Protein AF-A0A935YND7-F1 (afdb_monomer)

Nearest PDB structures (foldseek):
  8phj-assembly1_Y  TM=6.249E-01  e=1.838E-02  Allochromatium vinosum
  8phb-assembly1_B  TM=5.386E-01  e=1.838E-02  Allochromatium vinosum
  8phb-assembly1_A  TM=5.296E-01  e=1.728E-02  Allochromatium vinosum
  1xmx-assembly1_A  TM=6.104E-01  e=3.630E-02  Vibrio cholerae
  8phj-assembly1_X  TM=5.717E-01  e=4.107E-02  Allochromatium vinosum

Secondary structure (DSSP, 8-state):
-EEEE------------TT--TTSHHHHHTTTT-TTHHHHHHHHHHTTT--EEEEEPBPPEE-TTSSEE--SGGGHHHHHHHHHHT-S-TTTPPEEEEHHHHH--GGGTT-B-TT-HHHHHHHHHHHHHHHHHTT--GGG-EEE-SSSSHHHHHHHHHHHTSTT-EEEEE-TTT--EEEEE------

Radius of gyration: 16.08 Å; Cα contacts (8 Å, |Δi|>4): 337; chains: 1; bounding box: 40×39×42 Å

pLDDT: mean 82.26, std 13.19, range [33.66, 97.12]

Sequence (187 aa):
MILFLSPPGVKLVDSDIHGQDIRQREVRDRLGSSPWRMPAEAIAHHSGWLREIVVIPSCTIESITGGKRQGTCDEFERFVKLFGSMFLDRSTAPRIRSLHELTGKPAYAAGIDFENATALVQAVHDAYEALNREGLHDRHIIVDITGGQKPPTVAGAMVALSENRECQYVSMHDMRILAYDFIYIVN

Solvent-accessible surface area (backbone atoms only — not comparable to full-atom values): 10370 Å² total; per-residue (Å²): 58,43,36,38,35,54,49,66,84,67,86,80,74,92,65,92,52,74,78,35,47,47,75,41,64,70,62,45,54,71,42,59,91,41,58,61,31,57,60,42,52,60,49,29,75,44,58,92,75,34,62,36,36,40,37,49,36,29,24,66,43,76,42,95,86,63,60,74,48,79,36,38,40,89,45,46,68,56,50,49,54,54,59,60,35,27,37,63,53,71,91,67,45,47,50,75,36,43,52,23,75,64,61,70,44,72,83,39,69,56,24,39,59,60,88,38,46,70,61,46,36,51,51,55,49,50,47,51,55,42,42,40,75,73,71,49,53,58,76,55,40,34,31,35,38,56,33,45,61,72,42,43,28,50,25,45,51,58,62,16,42,45,89,62,24,32,29,34,35,54,38,93,86,77,64,47,77,44,78,45,74,51,80,80,82,86,129

Mean predicted aligned error: 6.43 Å

Structure (mmCIF, N/CA/C/O backbone):
data_AF-A0A935YND7-F1
#
_entry.id   AF-A0A935YND7-F1
#
loop_
_atom_site.group_PDB
_atom_site.id
_atom_site.type_symbol
_atom_site.label_atom_id
_atom_site.label_alt_id
_atom_site.label_comp_id
_atom_site.label_asym_id
_atom_site.label_entity_id
_atom_site.label_seq_id
_atom_site.pdbx_PDB_ins_code
_atom_site.Cartn_x
_atom_site.Cartn_y
_atom_site.Cartn_z
_atom_site.occupancy
_atom_site.B_iso_or_equiv
_atom_site.auth_seq_id
_atom_site.auth_comp_id
_atom_site.auth_asym_id
_atom_site.auth_atom_id
_atom_site.pdbx_PDB_model_num
ATOM 1 N N . MET A 1 1 ? -4.966 -0.728 9.500 1.00 43.28 1 MET A N 1
ATOM 2 C CA . MET A 1 1 ? -4.107 -0.004 8.532 1.00 43.28 1 MET A CA 1
ATOM 3 C C . MET A 1 1 ? -3.772 -0.968 7.417 1.00 43.28 1 MET A C 1
ATOM 5 O O . MET A 1 1 ? -3.465 -2.095 7.767 1.00 43.28 1 MET A O 1
ATOM 9 N N . ILE A 1 2 ? -3.786 -0.553 6.147 1.00 55.59 2 ILE A N 1
ATOM 10 C CA . ILE A 1 2 ? -3.349 -1.411 5.033 1.00 55.59 2 ILE A CA 1
ATOM 11 C C . ILE A 1 2 ? -2.087 -0.824 4.397 1.00 55.59 2 ILE A C 1
ATOM 13 O O . ILE A 1 2 ? -2.084 0.339 3.982 1.00 55.59 2 ILE A O 1
ATOM 17 N N . LEU A 1 3 ? -1.034 -1.637 4.318 1.00 58.06 3 LEU A N 1
ATOM 18 C CA . LEU A 1 3 ? 0.161 -1.369 3.523 1.00 58.06 3 LEU A CA 1
ATOM 19 C C . LEU A 1 3 ? -0.041 -1.962 2.132 1.00 58.06 3 LEU A C 1
ATOM 21 O O . LEU A 1 3 ? -0.063 -3.180 1.984 1.00 58.06 3 LEU A O 1
ATOM 25 N N . PHE A 1 4 ? -0.188 -1.116 1.117 1.00 63.09 4 PHE A N 1
ATOM 26 C CA . PHE A 1 4 ? -0.237 -1.576 -0.265 1.00 63.09 4 PHE A CA 1
ATOM 27 C C . PHE A 1 4 ? 1.166 -1.728 -0.826 1.00 63.09 4 PHE A C 1
ATOM 29 O O . PHE A 1 4 ? 1.875 -0.742 -1.056 1.00 63.09 4 PHE A O 1
ATOM 36 N N . LEU A 1 5 ? 1.509 -2.972 -1.137 1.00 51.47 5 LEU A N 1
ATOM 37 C CA . LEU A 1 5 ? 2.510 -3.287 -2.138 1.00 51.47 5 LEU A CA 1
ATOM 38 C C . LEU A 1 5 ? 1.778 -3.268 -3.488 1.00 51.47 5 LEU A C 1
ATOM 40 O O . LEU A 1 5 ? 1.032 -4.175 -3.831 1.00 51.47 5 LEU A O 1
ATOM 44 N N . SER A 1 6 ? 1.863 -2.144 -4.203 1.00 34.31 6 SER A N 1
ATOM 45 C CA . SER A 1 6 ? 1.140 -1.934 -5.472 1.00 34.31 6 SER A CA 1
ATOM 46 C C . SER A 1 6 ? 1.519 -2.984 -6.536 1.00 34.31 6 SER A C 1
ATOM 48 O O . SER A 1 6 ? 2.603 -3.566 -6.461 1.00 34.31 6 SER A O 1
ATOM 50 N N . PRO A 1 7 ? 0.648 -3.266 -7.532 1.00 42.28 7 PRO A N 1
ATOM 51 C CA . PRO A 1 7 ? 0.940 -2.854 -8.909 1.00 42.28 7 PRO A CA 1
ATOM 52 C C . PRO A 1 7 ? -0.378 -2.689 -9.720 1.00 42.28 7 PRO A C 1
ATOM 54 O O . PRO A 1 7 ? -1.468 -2.877 -9.178 1.00 42.28 7 PRO A O 1
ATOM 57 N N . PRO A 1 8 ? -0.329 -2.559 -11.057 1.00 38.94 8 PRO A N 1
ATOM 58 C CA . PRO A 1 8 ? 0.604 -1.819 -11.901 1.00 38.94 8 PRO A CA 1
ATOM 59 C C . PRO A 1 8 ? -0.137 -0.791 -12.780 1.00 38.94 8 PRO A C 1
ATOM 61 O O . PRO A 1 8 ? -1.342 -0.880 -12.999 1.00 38.94 8 PRO A O 1
ATOM 64 N N . GLY A 1 9 ? 0.639 0.119 -13.367 1.00 33.66 9 GLY A N 1
ATOM 65 C CA . GLY A 1 9 ? 0.208 1.103 -14.352 1.00 33.66 9 GLY A CA 1
ATOM 66 C C . GLY A 1 9 ? -0.702 0.574 -15.460 1.00 33.66 9 GLY A C 1
ATOM 67 O O . GLY A 1 9 ? -0.287 -0.170 -16.349 1.00 33.66 9 GLY A O 1
ATOM 68 N N . VAL A 1 10 ? -1.931 1.080 -15.449 1.00 38.06 10 VAL A N 1
ATOM 69 C CA . VAL A 1 10 ? -2.760 1.301 -16.633 1.00 38.06 10 VAL A CA 1
ATOM 70 C C . VAL A 1 10 ? -3.518 2.601 -16.383 1.00 38.06 10 VAL A C 1
ATOM 72 O O . VAL A 1 10 ? -3.983 2.842 -15.267 1.00 38.06 10 VAL A O 1
ATOM 75 N N . LYS A 1 11 ? -3.658 3.436 -17.423 1.00 41.78 11 LYS A N 1
ATOM 76 C CA . LYS A 1 11 ? -4.415 4.693 -17.357 1.00 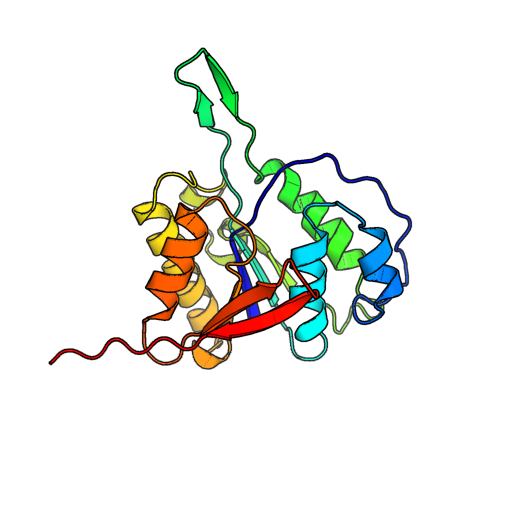41.78 11 LYS A CA 1
ATOM 77 C C . LYS A 1 11 ? -5.757 4.470 -16.658 1.00 41.78 11 LYS A C 1
ATOM 79 O O . LYS A 1 11 ? -6.592 3.707 -17.138 1.00 41.78 11 LYS A O 1
ATOM 84 N N . LEU A 1 12 ? -5.947 5.184 -15.551 1.00 47.84 12 LEU A N 1
ATOM 85 C CA . LEU A 1 12 ? -7.247 5.361 -14.920 1.00 47.84 12 LEU A CA 1
ATOM 86 C C . LEU A 1 12 ? -8.260 5.813 -15.970 1.00 47.84 12 LEU A C 1
ATOM 88 O O . LEU A 1 12 ? -8.024 6.783 -16.693 1.00 47.84 12 LEU A O 1
ATOM 92 N N . VAL A 1 13 ? -9.367 5.087 -16.051 1.00 49.94 13 VAL A N 1
ATOM 93 C CA . VAL A 1 13 ? -10.576 5.599 -16.680 1.00 49.94 13 VAL A CA 1
ATOM 94 C C . VAL A 1 13 ? -11.238 6.454 -15.609 1.00 49.94 13 VAL A C 1
ATOM 96 O O . VAL A 1 13 ? -11.478 5.948 -14.514 1.00 49.94 13 VAL A O 1
ATOM 99 N N . ASP A 1 14 ? -11.480 7.734 -15.895 1.00 49.50 14 ASP A N 1
ATOM 100 C CA . ASP A 1 14 ? -12.273 8.604 -15.024 1.00 49.50 14 ASP A CA 1
ATOM 101 C C . ASP A 1 14 ? -13.692 8.027 -14.937 1.00 49.50 14 ASP A C 1
ATOM 103 O O . ASP A 1 14 ? -14.568 8.293 -15.757 1.00 49.50 14 ASP A O 1
ATOM 107 N N . SER A 1 15 ? -13.903 7.139 -13.975 1.00 54.44 15 SER A N 1
ATOM 108 C CA . SER A 1 15 ? -15.217 6.641 -13.615 1.00 54.44 15 SER A CA 1
ATOM 109 C C . SER A 1 15 ? -15.819 7.627 -12.625 1.00 54.44 15 SER A C 1
ATOM 111 O O . SER A 1 15 ? -15.243 7.858 -11.565 1.00 54.44 15 SER A O 1
ATOM 113 N N . ASP A 1 16 ? -16.973 8.190 -12.973 1.00 54.66 16 ASP A N 1
ATOM 114 C CA . ASP A 1 16 ? -17.731 9.171 -12.188 1.00 54.66 16 ASP A CA 1
ATOM 115 C C . ASP A 1 16 ? -18.267 8.570 -10.862 1.00 54.66 16 ASP A C 1
ATOM 117 O O . ASP A 1 16 ? -19.449 8.252 -10.731 1.00 54.66 16 ASP A O 1
ATOM 121 N N . ILE A 1 17 ? -17.374 8.253 -9.916 1.00 59.84 17 ILE A N 1
ATOM 122 C CA . ILE A 1 17 ? -17.646 7.541 -8.646 1.00 59.84 17 ILE A CA 1
ATOM 123 C C . ILE A 1 17 ? -17.972 8.524 -7.496 1.00 59.84 17 ILE A C 1
ATOM 125 O O . ILE A 1 17 ? -18.177 8.139 -6.347 1.00 59.84 17 ILE A O 1
ATOM 129 N N . HIS A 1 18 ? -18.090 9.816 -7.796 1.00 59.97 18 HIS A N 1
ATOM 130 C CA . HIS A 1 18 ? -18.314 10.851 -6.792 1.00 59.97 18 HIS A CA 1
ATOM 131 C C . HIS A 1 18 ? -19.580 10.615 -5.951 1.00 59.97 18 HIS A C 1
ATOM 133 O O . HIS A 1 18 ? -20.671 10.406 -6.478 1.00 59.97 18 HIS A O 1
ATOM 139 N N . GLY A 1 19 ? -19.430 10.680 -4.623 1.00 60.91 19 GLY A N 1
ATOM 140 C CA . GLY A 1 19 ? -20.547 10.560 -3.680 1.00 60.91 19 GLY A CA 1
ATOM 141 C C . GLY A 1 19 ? -21.047 9.130 -3.471 1.00 60.91 19 GLY A C 1
ATOM 142 O O . GLY A 1 19 ? -22.168 8.943 -3.005 1.00 60.91 19 GLY A O 1
ATOM 143 N N . GLN A 1 20 ? -20.242 8.125 -3.816 1.00 70.38 20 GLN A N 1
ATOM 144 C CA . GLN A 1 20 ? -20.563 6.720 -3.584 1.00 70.38 20 GLN A CA 1
ATOM 145 C C . GLN A 1 20 ? -19.626 6.114 -2.535 1.00 70.38 20 GLN A C 1
ATOM 147 O O . GLN A 1 20 ? -18.511 6.589 -2.330 1.00 70.38 20 GLN A O 1
ATOM 152 N N . ASP A 1 21 ? -20.098 5.081 -1.842 1.00 85.44 21 ASP A N 1
ATOM 153 C CA . ASP A 1 21 ? -19.383 4.462 -0.727 1.00 85.44 21 ASP A CA 1
ATOM 154 C C . ASP A 1 21 ? -18.645 3.201 -1.185 1.00 85.44 21 ASP A C 1
ATOM 156 O O . ASP A 1 21 ? -19.261 2.273 -1.708 1.00 85.44 21 ASP A O 1
ATOM 160 N N . ILE A 1 22 ? -17.336 3.136 -0.938 1.00 87.44 22 ILE A N 1
ATOM 161 C CA . ILE A 1 22 ? -16.466 1.999 -1.258 1.00 87.44 22 ILE A CA 1
ATOM 162 C C . ILE A 1 22 ? -16.980 0.663 -0.702 1.00 87.44 22 ILE A C 1
ATOM 164 O O . ILE A 1 22 ? -16.661 -0.386 -1.257 1.00 87.44 22 ILE A O 1
ATOM 168 N N . ARG A 1 23 ? -17.811 0.669 0.349 1.00 87.75 23 ARG A N 1
ATOM 169 C CA . ARG A 1 23 ? -18.474 -0.523 0.912 1.00 87.75 23 ARG A CA 1
ATOM 170 C C . ARG A 1 23 ? -19.485 -1.161 -0.029 1.00 87.75 23 ARG A C 1
ATOM 172 O O . ARG A 1 23 ? -19.707 -2.370 0.051 1.00 87.75 23 ARG A O 1
ATOM 179 N N . GLN A 1 24 ? -20.064 -0.389 -0.939 1.00 90.56 24 GLN A N 1
ATOM 180 C CA . GLN A 1 24 ? -21.022 -0.881 -1.922 1.00 90.56 24 GLN A CA 1
ATOM 181 C C . GLN A 1 24 ? -20.288 -1.621 -3.040 1.00 90.56 24 GLN A C 1
ATOM 183 O O . GLN A 1 24 ? -19.304 -1.131 -3.599 1.00 90.56 24 GLN A O 1
ATOM 188 N N . ARG A 1 25 ? -20.753 -2.829 -3.362 1.00 89.19 25 ARG A N 1
ATOM 189 C CA . ARG A 1 25 ? -20.091 -3.678 -4.357 1.00 89.19 25 ARG A CA 1
ATOM 190 C C . ARG A 1 25 ? -20.160 -3.056 -5.748 1.00 89.19 25 ARG A C 1
ATOM 192 O O . ARG A 1 25 ? -19.174 -3.087 -6.471 1.00 89.19 25 ARG A O 1
ATOM 199 N N . GLU A 1 26 ? -21.273 -2.408 -6.069 1.00 89.75 26 GLU A N 1
ATOM 200 C CA . GLU A 1 26 ? -21.544 -1.741 -7.342 1.00 89.75 26 GLU A CA 1
ATOM 201 C C . GLU A 1 26 ? -20.501 -0.659 -7.635 1.00 89.75 26 GLU A C 1
ATOM 203 O O . GLU A 1 26 ? -20.025 -0.530 -8.759 1.00 89.75 26 GLU A O 1
ATOM 208 N N . VAL A 1 27 ? -20.093 0.085 -6.605 1.00 87.31 27 VAL A N 1
ATOM 209 C CA . VAL A 1 27 ? -19.069 1.134 -6.692 1.00 87.31 27 VAL A CA 1
ATOM 210 C C . VAL A 1 27 ? -17.731 0.546 -7.101 1.00 87.31 27 VAL A C 1
ATOM 212 O O . VAL A 1 27 ? -17.044 1.072 -7.977 1.00 87.31 27 VAL A O 1
ATOM 215 N N . ARG A 1 28 ? -17.367 -0.577 -6.486 1.00 89.75 28 ARG A N 1
ATOM 216 C CA . ARG A 1 28 ? -16.114 -1.260 -6.777 1.00 89.75 28 ARG A CA 1
ATOM 217 C C . ARG A 1 28 ? -16.177 -2.008 -8.112 1.00 89.75 28 ARG A C 1
ATOM 219 O O . ARG A 1 28 ? -15.148 -2.110 -8.775 1.00 89.75 28 ARG A O 1
ATOM 226 N N . ASP A 1 29 ? -17.338 -2.518 -8.524 1.00 89.69 29 ASP A N 1
ATOM 227 C CA . ASP A 1 29 ? -17.528 -3.233 -9.795 1.00 89.69 29 ASP A CA 1
ATOM 228 C C . ASP A 1 29 ? -17.295 -2.305 -11.001 1.00 89.69 29 ASP A C 1
ATOM 230 O O . ASP A 1 29 ? -16.825 -2.753 -12.047 1.00 89.69 29 ASP A O 1
ATOM 234 N N . ARG A 1 30 ? -17.520 -0.992 -10.844 1.00 87.94 30 ARG A N 1
ATOM 235 C CA . ARG A 1 30 ? -17.215 0.032 -11.864 1.00 87.94 30 ARG A CA 1
ATOM 236 C C . ARG A 1 30 ? -15.730 0.151 -12.195 1.00 87.94 30 ARG A C 1
ATOM 238 O O . ARG A 1 30 ? -15.397 0.647 -13.268 1.00 87.94 30 ARG A O 1
ATOM 245 N N . LEU A 1 31 ? -14.847 -0.317 -11.312 1.00 83.50 31 LEU A N 1
ATOM 246 C CA . LEU A 1 31 ? -13.418 -0.415 -11.607 1.00 83.50 31 LEU A CA 1
ATOM 247 C C . LEU A 1 31 ? -13.138 -1.511 -12.648 1.00 83.50 31 LEU A C 1
ATOM 249 O O . LEU A 1 31 ? -12.102 -1.470 -13.302 1.00 83.50 31 LEU A O 1
ATOM 253 N N . GLY A 1 32 ? -14.053 -2.465 -12.852 1.00 85.44 32 GLY A N 1
ATOM 254 C CA . GLY A 1 32 ? -13.940 -3.496 -13.880 1.00 85.44 32 GLY A CA 1
ATOM 255 C C . GLY A 1 32 ? -12.614 -4.255 -13.802 1.00 85.44 32 GLY A C 1
ATOM 256 O O . GLY A 1 32 ? -12.229 -4.752 -12.745 1.00 85.44 32 GLY A O 1
ATOM 257 N N . SER A 1 33 ? -11.897 -4.314 -14.926 1.00 81.31 33 SER A N 1
ATOM 258 C CA . SER A 1 33 ? -10.565 -4.926 -15.031 1.00 81.31 33 SER A CA 1
ATOM 259 C C . SER A 1 33 ? -9.419 -3.995 -14.614 1.00 81.31 33 SER A C 1
ATOM 261 O O . SER A 1 33 ? -8.262 -4.268 -14.931 1.00 81.31 33 SER A O 1
ATOM 263 N N . SER A 1 34 ? -9.719 -2.862 -13.974 1.00 80.19 34 SER A N 1
ATOM 264 C CA . SER A 1 34 ? -8.703 -1.939 -13.479 1.00 80.19 34 SER A CA 1
ATOM 265 C C . SER A 1 34 ? -7.816 -2.627 -12.439 1.00 80.19 34 SER A C 1
ATOM 267 O O . SER A 1 34 ? -8.333 -3.337 -11.571 1.00 80.19 34 SER A O 1
ATOM 269 N N . PRO A 1 35 ? -6.500 -2.353 -12.438 1.00 75.25 35 PRO A N 1
ATOM 270 C CA . PRO A 1 35 ? -5.603 -2.820 -11.379 1.00 75.25 35 PRO A CA 1
ATOM 271 C C . PRO A 1 35 ? -6.027 -2.331 -9.983 1.00 75.25 35 PRO A C 1
ATOM 273 O O . PRO A 1 35 ? -5.695 -2.955 -8.981 1.00 75.25 35 PRO A O 1
ATOM 276 N N . TRP A 1 36 ? -6.833 -1.265 -9.907 1.00 80.19 36 TRP A N 1
ATOM 277 C CA . TRP A 1 36 ? -7.348 -0.702 -8.658 1.00 80.19 36 TRP A CA 1
ATOM 278 C C . TRP A 1 36 ? -8.533 -1.469 -8.064 1.00 80.19 36 TRP A C 1
ATOM 280 O O . TRP A 1 36 ? -8.897 -1.221 -6.915 1.00 80.19 36 TRP A O 1
ATOM 290 N N . ARG A 1 37 ? -9.111 -2.430 -8.797 1.00 86.19 37 ARG A N 1
ATOM 291 C CA . ARG A 1 37 ? -10.213 -3.273 -8.317 1.00 86.19 37 ARG A CA 1
ATOM 292 C C . ARG A 1 37 ? -9.842 -4.031 -7.041 1.00 86.19 37 ARG A C 1
ATOM 294 O O . ARG A 1 37 ? -10.609 -4.017 -6.084 1.00 86.19 37 ARG A O 1
ATOM 301 N N . MET A 1 38 ? -8.664 -4.652 -7.018 1.00 86.69 38 MET A N 1
ATOM 302 C CA . MET A 1 38 ? -8.215 -5.459 -5.880 1.00 86.69 38 MET A CA 1
ATOM 303 C C . MET A 1 38 ? -7.896 -4.600 -4.645 1.00 86.69 38 MET A C 1
ATOM 305 O O . MET A 1 38 ? -8.441 -4.891 -3.578 1.00 86.69 38 MET A O 1
ATOM 309 N N . PRO A 1 39 ? -7.142 -3.485 -4.769 1.00 86.25 39 PRO A N 1
ATOM 310 C CA . PRO A 1 39 ? -7.027 -2.510 -3.688 1.00 86.25 39 PRO A CA 1
ATOM 311 C C . PRO A 1 39 ? -8.376 -2.009 -3.161 1.00 86.25 39 PRO A C 1
ATOM 313 O O . PRO A 1 39 ? -8.526 -1.830 -1.956 1.00 86.25 39 PRO A O 1
ATOM 316 N N . ALA A 1 40 ? -9.382 -1.824 -4.021 1.00 88.94 40 ALA A N 1
ATOM 317 C CA . AL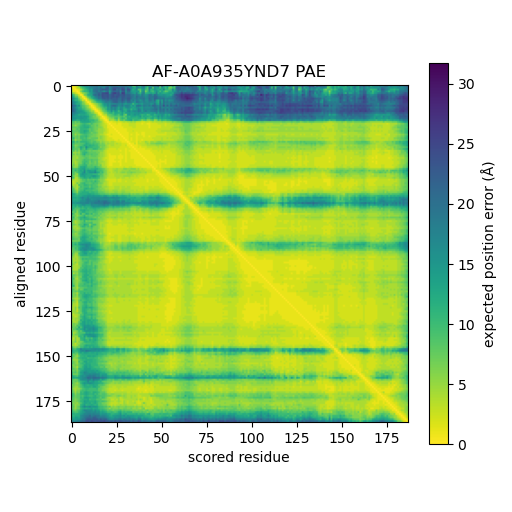A A 1 40 ? -10.703 -1.390 -3.573 1.00 88.94 40 ALA A CA 1
ATOM 318 C C . ALA A 1 40 ? -11.431 -2.439 -2.724 1.00 88.94 40 ALA A C 1
ATOM 320 O O . ALA A 1 40 ? -12.052 -2.068 -1.730 1.00 88.94 40 ALA A O 1
ATOM 321 N N . GLU A 1 41 ? -11.347 -3.727 -3.071 1.00 90.44 41 GLU A N 1
ATOM 322 C CA . GLU A 1 41 ? -11.890 -4.810 -2.233 1.00 90.44 41 GLU A CA 1
ATOM 323 C C . GLU A 1 41 ? -11.180 -4.877 -0.876 1.00 90.44 41 GLU A C 1
ATOM 325 O O . GLU A 1 41 ? -11.835 -4.926 0.166 1.00 90.44 41 GLU A O 1
ATOM 330 N N . ALA A 1 42 ? -9.846 -4.790 -0.885 1.00 88.75 42 ALA A N 1
ATOM 331 C CA . ALA A 1 42 ? -9.027 -4.746 0.321 1.00 88.75 42 ALA A CA 1
ATOM 332 C C . ALA A 1 42 ? -9.428 -3.585 1.244 1.00 88.75 42 ALA A C 1
ATOM 334 O O . ALA A 1 42 ? -9.683 -3.787 2.430 1.00 88.75 42 ALA A O 1
ATOM 335 N N . ILE A 1 43 ? -9.530 -2.368 0.703 1.00 89.06 43 ILE A N 1
ATOM 336 C CA . ILE A 1 43 ? -9.913 -1.173 1.466 1.00 89.06 43 ILE A CA 1
ATOM 337 C C . ILE A 1 43 ? -11.343 -1.298 1.994 1.00 89.06 43 ILE A C 1
ATOM 339 O O . ILE A 1 43 ? -11.588 -1.003 3.164 1.00 89.06 43 ILE A O 1
ATOM 343 N N . ALA A 1 44 ? -12.286 -1.741 1.159 1.00 90.31 44 ALA A N 1
ATOM 344 C CA . ALA A 1 44 ? -13.687 -1.870 1.543 1.00 90.31 44 ALA A CA 1
ATOM 345 C C . ALA A 1 44 ? -13.889 -2.842 2.701 1.00 90.31 44 ALA A C 1
ATOM 347 O O . ALA A 1 44 ? -14.673 -2.550 3.602 1.00 90.31 44 ALA A O 1
ATOM 348 N N . HIS A 1 45 ? -13.157 -3.956 2.714 1.00 88.50 45 HIS A N 1
ATOM 349 C CA . HIS A 1 45 ? -13.243 -4.940 3.788 1.00 88.50 45 HIS A CA 1
ATOM 350 C C . HIS A 1 45 ? -12.945 -4.343 5.171 1.00 88.50 45 HIS A C 1
ATOM 352 O O . HIS A 1 45 ? -13.592 -4.697 6.152 1.00 88.50 45 HIS A O 1
ATOM 358 N N . HIS A 1 46 ? -12.016 -3.386 5.234 1.00 85.69 46 HIS A N 1
ATOM 359 C CA . HIS A 1 46 ? -11.603 -2.722 6.476 1.00 85.69 46 HIS A CA 1
ATOM 360 C C . HIS A 1 46 ? -12.267 -1.357 6.702 1.00 85.69 46 HIS A C 1
ATOM 362 O O . HIS A 1 46 ? -12.041 -0.701 7.727 1.00 85.69 46 HIS A O 1
ATOM 368 N N . SER A 1 47 ? -13.071 -0.892 5.747 1.00 77.88 47 SER A N 1
ATOM 369 C CA . SER A 1 47 ? -13.708 0.422 5.811 1.00 77.88 47 SER A CA 1
ATOM 370 C C . SER A 1 47 ? -14.691 0.500 6.992 1.00 77.88 47 SER A C 1
ATOM 372 O O . SER A 1 47 ? -15.537 -0.369 7.195 1.00 77.88 47 SER A O 1
ATOM 374 N N . GLY A 1 48 ? -14.526 1.528 7.830 1.00 72.81 48 GLY A N 1
ATOM 375 C CA . GLY A 1 48 ? -15.202 1.678 9.128 1.00 72.81 48 GLY A CA 1
ATOM 376 C C . GLY A 1 48 ? -14.242 1.676 10.323 1.00 72.81 48 GLY A C 1
ATOM 377 O O . GLY A 1 48 ? -14.489 2.372 11.302 1.00 72.81 48 GLY A O 1
ATOM 378 N N . TRP A 1 49 ? -13.110 0.977 10.209 1.00 78.31 49 TRP A N 1
ATOM 379 C CA . TRP A 1 49 ? -12.048 0.939 11.233 1.00 78.31 49 TRP A CA 1
ATOM 380 C C . TRP A 1 49 ? -10.705 1.431 10.687 1.00 78.31 49 TRP A C 1
ATOM 382 O O . TRP A 1 49 ? -9.762 1.707 11.434 1.00 78.31 49 TRP A O 1
ATOM 392 N N . LEU A 1 50 ? -10.608 1.529 9.360 1.00 84.69 50 LEU A N 1
ATOM 393 C CA . LEU A 1 50 ? -9.415 1.958 8.659 1.00 84.69 50 LEU A CA 1
ATOM 394 C C . LEU A 1 50 ? -9.149 3.445 8.908 1.00 84.69 50 LEU A C 1
ATOM 396 O O . LEU A 1 50 ? -9.859 4.312 8.412 1.00 84.69 50 LEU A O 1
ATOM 400 N N . ARG A 1 51 ? -8.091 3.734 9.665 1.00 85.88 51 ARG A N 1
ATOM 401 C CA . ARG A 1 51 ? -7.634 5.110 9.917 1.00 85.88 51 ARG A CA 1
ATOM 402 C C . ARG A 1 51 ? -6.692 5.625 8.840 1.00 85.88 51 ARG A C 1
ATOM 404 O O . ARG A 1 51 ? -6.569 6.832 8.648 1.00 85.88 51 ARG A O 1
ATOM 411 N N . GLU A 1 52 ? -5.992 4.713 8.177 1.00 89.06 52 GLU A N 1
ATOM 412 C CA . GLU A 1 52 ? -4.913 5.079 7.282 1.00 89.06 52 GLU A CA 1
ATOM 413 C C . GLU A 1 52 ? -4.602 3.976 6.263 1.00 89.06 52 GLU A C 1
ATOM 415 O O . GLU A 1 52 ? -4.829 2.787 6.521 1.00 89.06 52 GLU A O 1
ATOM 420 N N . ILE A 1 53 ? -4.113 4.418 5.106 1.00 91.88 53 ILE A N 1
ATOM 421 C CA . ILE A 1 53 ? -3.640 3.639 3.970 1.00 91.88 53 ILE A CA 1
ATOM 422 C C . ILE A 1 53 ? -2.246 4.155 3.613 1.00 91.88 53 ILE A C 1
ATOM 424 O O . ILE A 1 53 ? -2.074 5.346 3.339 1.00 91.88 53 ILE A O 1
ATOM 428 N N . VAL A 1 54 ? -1.269 3.255 3.570 1.00 93.38 54 VAL A N 1
ATOM 429 C CA . VAL A 1 54 ? 0.101 3.582 3.164 1.00 93.38 54 VAL A CA 1
ATOM 430 C C . VAL A 1 54 ? 0.419 2.854 1.868 1.00 93.38 54 VAL A C 1
ATOM 432 O O . VAL A 1 54 ? 0.252 1.640 1.768 1.00 93.38 54 VAL A O 1
ATOM 435 N N . VAL A 1 55 ? 0.877 3.598 0.866 1.00 92.19 55 VAL A N 1
ATOM 436 C CA . VAL A 1 55 ? 1.221 3.070 -0.457 1.00 92.19 55 VAL A CA 1
ATOM 437 C C . VAL A 1 55 ? 2.735 3.067 -0.627 1.00 92.19 55 VAL A C 1
ATOM 439 O O . VAL A 1 55 ? 3.392 4.096 -0.446 1.00 92.19 55 VAL A O 1
ATOM 442 N N . ILE A 1 56 ? 3.289 1.919 -1.018 1.00 91.94 56 ILE A N 1
ATOM 443 C CA . ILE A 1 56 ? 4.689 1.782 -1.427 1.00 91.94 56 ILE A CA 1
ATOM 444 C C . ILE A 1 56 ? 4.713 1.691 -2.962 1.00 91.94 56 ILE A C 1
ATOM 446 O O . ILE A 1 56 ? 4.450 0.618 -3.512 1.00 91.94 56 ILE A O 1
ATOM 450 N N . PRO A 1 57 ? 4.947 2.806 -3.683 1.00 90.44 57 PRO A N 1
ATOM 451 C CA . PRO A 1 57 ? 4.953 2.797 -5.140 1.00 90.44 57 PRO A CA 1
ATOM 452 C C . PRO A 1 57 ? 6.264 2.246 -5.712 1.00 90.44 57 PRO A C 1
ATOM 454 O O . PRO A 1 57 ? 7.321 2.319 -5.083 1.00 90.44 57 PRO A O 1
ATOM 457 N N . SER A 1 58 ? 6.199 1.754 -6.949 1.00 89.50 58 SER A N 1
ATOM 458 C CA . SER A 1 58 ? 7.388 1.351 -7.706 1.00 89.50 58 SER A CA 1
ATOM 459 C C . SER A 1 58 ? 8.047 2.542 -8.397 1.00 89.50 58 SER A C 1
ATOM 461 O O . SER A 1 58 ? 7.356 3.465 -8.845 1.00 89.50 58 SER A O 1
ATOM 463 N N . CYS A 1 59 ? 9.373 2.510 -8.511 1.00 91.25 59 CYS A N 1
ATOM 464 C CA . CYS A 1 59 ? 10.116 3.485 -9.300 1.00 91.25 59 CYS A CA 1
ATOM 465 C C . CYS A 1 59 ? 10.110 3.138 -10.793 1.00 91.25 59 CYS A C 1
ATOM 467 O O . CYS A 1 59 ? 9.851 2.004 -11.201 1.00 91.25 59 CYS A O 1
ATOM 469 N N . THR A 1 60 ? 10.400 4.140 -11.619 1.00 90.06 60 THR A N 1
ATOM 470 C CA . THR A 1 60 ? 10.665 3.937 -13.046 1.00 90.06 60 THR A CA 1
ATOM 471 C C . THR A 1 60 ? 12.087 3.415 -13.222 1.00 90.06 60 THR A C 1
ATOM 473 O O . THR A 1 60 ? 13.038 4.071 -12.800 1.00 90.06 60 THR A O 1
ATOM 476 N N . ILE A 1 61 ? 12.232 2.261 -13.876 1.00 87.44 61 ILE A N 1
ATOM 477 C CA . ILE A 1 61 ? 13.529 1.617 -14.131 1.00 87.44 61 ILE A CA 1
ATOM 478 C C . ILE A 1 61 ? 13.891 1.685 -15.617 1.00 87.44 61 ILE A C 1
ATOM 480 O O . ILE A 1 61 ? 13.024 1.602 -16.491 1.00 87.44 61 ILE A O 1
ATOM 484 N N . GLU A 1 62 ? 15.178 1.828 -15.922 1.00 85.25 62 GLU A N 1
ATOM 485 C CA . GLU A 1 62 ? 15.674 1.704 -17.295 1.00 85.25 62 GLU A CA 1
ATOM 486 C C . GLU A 1 62 ? 15.835 0.227 -17.663 1.00 85.25 62 GLU A C 1
ATOM 488 O O . GLU A 1 62 ? 16.374 -0.571 -16.898 1.00 85.25 62 GLU A O 1
ATOM 493 N N . SER A 1 63 ? 15.329 -0.153 -18.835 1.00 78.12 63 SER A N 1
ATOM 494 C CA . SER A 1 63 ? 15.454 -1.513 -19.347 1.00 78.12 63 SER A CA 1
ATOM 495 C C . SER A 1 63 ? 16.847 -1.747 -19.923 1.00 78.12 63 SER A C 1
ATOM 497 O O . SER A 1 63 ? 17.380 -0.909 -20.651 1.00 78.12 63 SER A O 1
ATOM 499 N N . ILE A 1 64 ? 17.375 -2.953 -19.705 1.00 76.12 64 ILE A N 1
ATOM 500 C CA . ILE A 1 64 ? 18.625 -3.442 -20.309 1.00 76.12 64 ILE A CA 1
ATOM 501 C C . ILE A 1 64 ? 18.556 -3.401 -21.847 1.00 76.12 64 ILE A C 1
ATOM 503 O O . ILE A 1 64 ? 19.566 -3.203 -22.516 1.00 76.12 64 ILE A O 1
ATOM 507 N N . THR A 1 65 ? 17.362 -3.548 -22.427 1.00 78.25 65 THR A N 1
ATOM 508 C CA . THR A 1 65 ? 17.134 -3.513 -23.883 1.00 78.25 65 THR A CA 1
ATOM 509 C C . THR A 1 65 ? 16.979 -2.099 -24.454 1.00 78.25 65 THR A C 1
ATOM 511 O O . THR A 1 65 ? 16.633 -1.951 -25.624 1.00 78.25 65 THR A O 1
ATOM 514 N N . GLY A 1 66 ? 17.174 -1.062 -23.636 1.00 70.81 66 GLY A N 1
ATOM 515 C CA . GLY A 1 66 ? 16.777 0.306 -23.951 1.00 70.81 66 GLY A CA 1
ATOM 516 C C . GLY A 1 66 ? 15.283 0.544 -23.696 1.00 70.81 66 GLY A C 1
ATOM 517 O O . GLY A 1 66 ? 14.446 -0.342 -23.881 1.00 70.81 66 GLY A O 1
ATOM 518 N N . GLY A 1 67 ? 14.952 1.754 -23.239 1.00 80.00 67 GLY A N 1
ATOM 519 C CA . GLY A 1 67 ? 13.597 2.166 -22.853 1.00 80.00 67 GLY A CA 1
ATOM 520 C C . GLY A 1 67 ? 13.401 2.276 -21.337 1.00 80.00 67 GLY A C 1
ATOM 521 O O . GLY A 1 67 ? 14.219 1.802 -20.554 1.00 80.00 67 GLY A O 1
ATOM 522 N N . LYS A 1 68 ? 12.309 2.922 -20.916 1.00 82.06 68 LYS A N 1
ATOM 523 C CA . LYS A 1 68 ? 11.927 3.060 -19.503 1.00 82.06 68 LYS A CA 1
ATOM 524 C C . LYS A 1 68 ? 10.713 2.192 -19.214 1.00 82.06 68 LYS A C 1
ATOM 526 O O . LYS A 1 68 ? 9.700 2.296 -19.904 1.00 82.06 68 LYS A O 1
ATOM 531 N N . ARG A 1 69 ? 10.796 1.362 -18.179 1.00 82.62 69 ARG A N 1
ATOM 532 C CA . ARG A 1 69 ? 9.634 0.708 -17.587 1.00 82.62 69 ARG A CA 1
ATOM 533 C C . ARG A 1 69 ? 9.073 1.648 -16.529 1.00 82.62 69 ARG A C 1
ATOM 535 O O . ARG A 1 69 ? 9.677 1.830 -15.477 1.00 82.62 69 ARG A O 1
ATOM 542 N N . GLN A 1 70 ? 7.940 2.261 -16.851 1.00 83.94 70 GLN A N 1
ATOM 543 C CA . GLN A 1 70 ? 7.266 3.216 -15.978 1.00 83.94 70 GLN A CA 1
ATOM 544 C C . GLN A 1 70 ? 6.824 2.543 -14.669 1.00 83.94 70 GLN A C 1
ATOM 546 O O . GLN A 1 70 ? 6.152 1.509 -14.701 1.00 83.94 70 GLN A O 1
ATOM 551 N N . GLY A 1 71 ? 7.206 3.139 -13.538 1.00 84.88 71 GLY A N 1
ATOM 552 C CA . GLY A 1 71 ? 6.741 2.756 -12.207 1.00 84.88 71 GLY A CA 1
ATOM 553 C C . GLY A 1 71 ? 5.404 3.405 -11.844 1.00 84.88 71 GLY A C 1
ATOM 554 O O . GLY A 1 71 ? 4.835 4.184 -12.609 1.00 84.88 71 GLY A O 1
ATOM 555 N N . THR A 1 72 ? 4.911 3.105 -10.646 1.00 86.38 72 THR A N 1
ATOM 556 C CA . THR A 1 72 ? 3.625 3.610 -10.130 1.00 86.38 72 THR A CA 1
ATOM 557 C C . THR A 1 72 ? 3.753 4.865 -9.265 1.00 86.38 72 THR A C 1
ATOM 559 O O . THR A 1 72 ? 2.737 5.394 -8.819 1.00 86.38 72 THR A O 1
ATOM 562 N N . CYS A 1 73 ? 4.967 5.380 -9.036 1.00 88.81 73 CYS A N 1
ATOM 563 C CA . CYS A 1 73 ? 5.180 6.587 -8.227 1.00 88.81 73 CYS A CA 1
ATOM 564 C C . CYS A 1 73 ? 4.400 7.800 -8.759 1.00 88.81 73 CYS A C 1
ATOM 566 O O . CYS A 1 73 ? 3.702 8.464 -7.995 1.00 88.81 73 CYS A O 1
ATOM 568 N N . ASP A 1 74 ? 4.412 8.013 -10.076 1.00 87.12 74 ASP A N 1
ATOM 569 C CA . ASP A 1 74 ? 3.701 9.127 -10.721 1.00 87.12 74 ASP A CA 1
ATOM 570 C C . ASP A 1 74 ? 2.164 8.962 -10.712 1.00 87.12 74 ASP A C 1
ATOM 572 O O . ASP A 1 74 ? 1.423 9.880 -11.065 1.00 87.12 74 ASP A O 1
ATOM 576 N N . GLU A 1 75 ? 1.653 7.793 -10.310 1.00 85.56 75 GLU A N 1
ATOM 577 C CA . GLU A 1 75 ? 0.215 7.519 -10.205 1.00 85.56 75 GLU A CA 1
ATOM 578 C C . GLU A 1 75 ? -0.337 7.750 -8.792 1.00 85.56 75 GLU A C 1
ATOM 580 O O . GLU A 1 75 ? -1.557 7.733 -8.606 1.00 85.56 75 GLU A O 1
ATOM 585 N N . PHE A 1 76 ? 0.523 8.011 -7.802 1.00 88.00 76 PHE A N 1
ATOM 586 C CA . PHE A 1 76 ? 0.118 8.130 -6.402 1.00 88.00 76 PHE A CA 1
ATOM 587 C C . PHE A 1 76 ? -0.944 9.218 -6.175 1.00 88.00 76 PHE A C 1
ATOM 589 O O . PHE A 1 76 ? -1.970 8.959 -5.549 1.00 88.00 76 PHE A O 1
ATOM 596 N N . GLU A 1 77 ? -0.788 10.412 -6.753 1.00 89.31 77 GLU A N 1
ATOM 597 C CA . GLU A 1 77 ? -1.808 11.464 -6.613 1.00 89.31 77 GLU A CA 1
ATOM 598 C C . GLU A 1 77 ? -3.165 11.049 -7.187 1.00 89.31 77 GLU A C 1
ATOM 600 O O . GLU A 1 77 ? -4.222 11.440 -6.683 1.00 89.31 77 GLU A O 1
ATOM 605 N N . ARG A 1 78 ? -3.155 10.257 -8.263 1.00 86.00 78 ARG A N 1
ATOM 606 C CA . ARG A 1 78 ? -4.389 9.764 -8.868 1.00 86.00 78 ARG A CA 1
ATOM 607 C C . ARG A 1 78 ? -5.038 8.696 -7.996 1.00 86.00 78 ARG A C 1
ATOM 609 O O . ARG A 1 78 ? -6.258 8.705 -7.869 1.00 86.00 78 ARG A O 1
ATOM 616 N N . PHE A 1 79 ? -4.239 7.845 -7.349 1.00 86.44 79 PHE A N 1
ATOM 617 C CA . PHE A 1 79 ? -4.713 6.920 -6.319 1.00 86.44 79 PHE A CA 1
ATOM 618 C C . PHE A 1 79 ? -5.407 7.678 -5.182 1.00 86.44 79 PHE A C 1
ATOM 620 O O . PHE A 1 79 ? -6.545 7.359 -4.841 1.00 86.44 79 PHE A O 1
ATOM 627 N N . VAL A 1 80 ? -4.772 8.729 -4.649 1.00 88.81 80 VAL A N 1
ATOM 628 C CA . VAL A 1 80 ? -5.347 9.564 -3.581 1.00 88.81 80 VAL A CA 1
ATOM 629 C C . VAL A 1 80 ? -6.681 10.175 -4.016 1.00 88.81 80 VAL A C 1
ATOM 631 O O . VAL A 1 80 ? -7.654 10.114 -3.266 1.00 88.81 80 VAL A O 1
ATOM 634 N N . LYS A 1 81 ? -6.760 10.725 -5.235 1.00 87.19 81 LYS A N 1
ATOM 635 C CA . LYS A 1 81 ? -8.000 11.312 -5.774 1.00 87.19 81 LYS A CA 1
ATOM 636 C C . LYS A 1 81 ? -9.105 10.272 -5.950 1.00 87.19 81 LYS A C 1
ATOM 638 O O . LYS A 1 81 ? -10.225 10.515 -5.506 1.00 87.19 81 LYS A O 1
ATOM 643 N N . LEU A 1 82 ? -8.792 9.127 -6.562 1.00 85.81 82 LEU A N 1
ATOM 644 C CA . LEU A 1 82 ? -9.755 8.050 -6.784 1.00 85.81 82 LEU A CA 1
ATOM 645 C C . LEU A 1 82 ? -10.296 7.542 -5.449 1.00 85.81 82 LEU A C 1
ATOM 647 O O . LEU A 1 82 ? -11.486 7.686 -5.181 1.00 85.81 82 LEU A O 1
ATOM 651 N N . PHE A 1 83 ? -9.432 7.007 -4.588 1.00 86.12 83 PHE A N 1
ATOM 652 C CA . PHE A 1 83 ? -9.870 6.387 -3.341 1.00 86.12 83 PHE A CA 1
ATOM 653 C C . PHE A 1 83 ? -10.449 7.406 -2.368 1.00 86.12 83 PHE A C 1
ATOM 655 O O . PHE A 1 83 ? -11.456 7.114 -1.734 1.00 86.12 83 PHE A O 1
ATOM 662 N N . GLY A 1 84 ? -9.916 8.629 -2.323 1.00 86.19 84 GLY A N 1
ATOM 663 C CA . GLY A 1 84 ? -10.502 9.719 -1.544 1.00 86.19 84 GLY A CA 1
ATOM 664 C C . GLY A 1 84 ? -11.925 10.088 -1.982 1.00 86.19 84 GLY A C 1
ATOM 665 O O . GLY A 1 84 ? -12.718 10.524 -1.153 1.00 86.19 84 GLY A O 1
ATOM 666 N N . SER A 1 85 ? -12.279 9.885 -3.257 1.00 85.19 85 SER A N 1
ATOM 667 C CA . SER A 1 85 ? -13.639 10.120 -3.763 1.00 85.19 85 SER A CA 1
ATOM 668 C C . SER A 1 85 ? -14.629 8.986 -3.471 1.00 85.19 85 SER A C 1
ATOM 670 O O . SER A 1 85 ? -15.834 9.218 -3.546 1.00 85.19 85 SER A O 1
ATOM 672 N N . MET A 1 86 ? -14.131 7.796 -3.110 1.00 85.81 86 MET A N 1
ATOM 673 C CA . MET A 1 86 ? -14.937 6.607 -2.796 1.00 85.81 86 MET A CA 1
ATOM 674 C C . MET A 1 86 ? -15.365 6.544 -1.318 1.00 85.81 86 MET A C 1
ATOM 676 O O . MET A 1 86 ? -15.997 5.577 -0.898 1.00 85.81 86 MET A O 1
ATOM 680 N N . PHE A 1 87 ? -15.017 7.545 -0.505 1.00 83.88 87 PHE A N 1
ATOM 681 C CA . PHE A 1 87 ? -15.514 7.677 0.865 1.00 83.88 87 PHE A CA 1
ATOM 682 C C . PHE A 1 87 ? -16.566 8.781 0.921 1.00 83.88 87 PHE A C 1
ATOM 684 O O . PHE A 1 87 ? -16.260 9.955 0.711 1.00 83.88 87 PHE A O 1
ATOM 691 N N . LEU A 1 88 ? -17.809 8.398 1.222 1.00 79.06 88 LEU A N 1
ATOM 692 C CA . LEU A 1 88 ? -18.937 9.329 1.290 1.00 79.06 88 LEU A CA 1
ATOM 693 C C . LEU A 1 88 ? -18.765 10.362 2.415 1.00 79.06 88 LEU A C 1
ATOM 695 O O . LEU A 1 88 ? -19.005 11.551 2.214 1.00 79.06 88 LEU A O 1
ATOM 699 N N . ASP A 1 89 ? -18.321 9.909 3.590 1.00 79.19 89 ASP A N 1
ATOM 700 C CA . ASP A 1 89 ? -18.051 10.766 4.741 1.00 79.19 89 ASP A CA 1
ATOM 701 C C . ASP A 1 89 ? -16.545 11.010 4.897 1.00 79.19 89 ASP A C 1
ATOM 703 O O . ASP A 1 89 ? -15.787 10.138 5.333 1.00 79.19 89 ASP A O 1
ATOM 707 N N . ARG A 1 90 ? -16.124 12.242 4.591 1.00 74.69 90 ARG A N 1
ATOM 708 C CA . ARG A 1 90 ? -14.725 12.677 4.698 1.00 74.69 90 ARG A CA 1
ATOM 709 C C . ARG A 1 90 ? -14.179 12.660 6.124 1.00 74.69 90 ARG A C 1
ATOM 711 O O . ARG A 1 90 ? -12.966 12.592 6.280 1.00 74.69 90 ARG A O 1
ATOM 718 N N . SER A 1 91 ? -15.031 12.717 7.147 1.00 73.75 91 SER A N 1
ATOM 719 C CA . SER A 1 91 ? -14.596 12.623 8.546 1.00 73.75 91 SER A CA 1
ATOM 720 C C . SER A 1 91 ? -14.178 11.202 8.940 1.00 73.75 91 SER A C 1
ATOM 722 O O . SER A 1 91 ? -13.386 11.025 9.863 1.00 73.75 91 SER A O 1
ATOM 724 N N . THR A 1 92 ? -14.661 10.202 8.196 1.00 71.56 92 THR A N 1
ATOM 725 C CA . THR A 1 92 ? -14.338 8.778 8.384 1.00 71.56 92 THR A CA 1
ATOM 726 C C . THR A 1 92 ? -13.379 8.232 7.329 1.00 71.56 92 THR A C 1
ATOM 728 O O . THR A 1 92 ? -12.963 7.076 7.412 1.00 71.56 92 THR A O 1
ATOM 731 N N . ALA A 1 93 ? -13.019 9.051 6.337 1.00 81.88 93 ALA A N 1
ATOM 732 C CA . ALA A 1 93 ? -12.085 8.659 5.298 1.00 81.88 93 ALA A CA 1
ATOM 733 C C . ALA A 1 93 ? -10.686 8.429 5.904 1.00 81.88 93 ALA A C 1
ATOM 735 O O . ALA A 1 93 ? -10.194 9.274 6.662 1.00 81.88 93 ALA A O 1
ATOM 736 N N . PRO A 1 94 ? -10.014 7.314 5.572 1.00 86.88 94 PRO A N 1
ATOM 737 C CA . PRO A 1 94 ? -8.650 7.084 6.011 1.00 86.88 94 PRO A CA 1
ATOM 738 C C . PRO A 1 94 ? -7.715 8.129 5.405 1.00 86.88 94 PRO A C 1
ATOM 740 O O . PRO A 1 94 ? -7.887 8.563 4.263 1.00 86.88 94 PRO A O 1
ATOM 743 N N . ARG A 1 95 ? -6.659 8.483 6.139 1.00 89.56 95 ARG A N 1
ATOM 744 C CA . ARG A 1 95 ? -5.543 9.225 5.544 1.00 89.56 95 ARG A CA 1
ATOM 745 C C . ARG A 1 95 ? 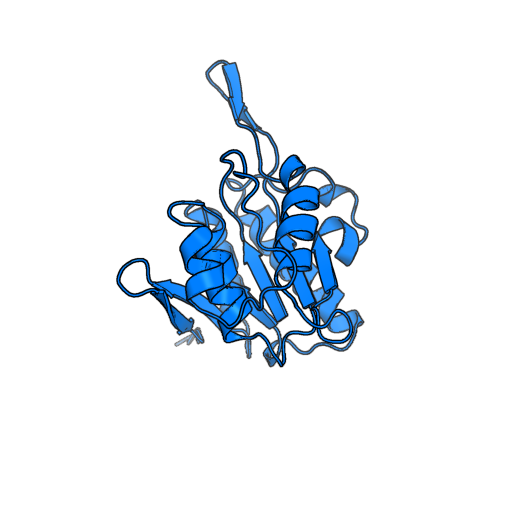-4.838 8.335 4.525 1.00 89.56 95 ARG A C 1
ATOM 747 O O . ARG A 1 95 ? -4.618 7.159 4.795 1.00 89.56 95 ARG A O 1
ATOM 754 N N . ILE A 1 96 ? -4.466 8.890 3.379 1.00 91.50 96 ILE A N 1
ATOM 755 C CA . ILE A 1 96 ? -3.707 8.171 2.352 1.00 91.50 96 ILE A CA 1
ATOM 756 C C . ILE A 1 96 ? -2.339 8.836 2.245 1.00 91.50 96 ILE A C 1
ATOM 758 O O . ILE A 1 96 ? -2.273 10.038 2.001 1.00 91.50 96 ILE A O 1
ATOM 762 N N . ARG A 1 97 ? -1.268 8.067 2.456 1.00 94.00 97 ARG A N 1
ATOM 763 C CA . ARG A 1 97 ? 0.121 8.535 2.364 1.00 94.00 97 ARG A CA 1
ATOM 764 C C . ARG A 1 97 ? 0.959 7.594 1.513 1.00 94.00 97 ARG A C 1
ATOM 766 O O . ARG A 1 97 ? 0.771 6.380 1.533 1.00 94.00 97 ARG A O 1
ATOM 773 N N . SER A 1 98 ? 1.921 8.143 0.795 1.00 94.69 98 SER A N 1
ATOM 774 C CA . SER A 1 98 ? 3.045 7.387 0.263 1.00 94.69 98 SER A CA 1
ATOM 775 C C . SER A 1 98 ? 4.019 7.055 1.395 1.00 94.69 98 SER A C 1
ATOM 777 O O . SER A 1 98 ? 4.048 7.720 2.435 1.00 94.69 98 SER A O 1
ATOM 779 N N . LEU A 1 99 ? 4.878 6.058 1.188 1.00 94.19 99 LEU A N 1
ATOM 780 C CA . LEU A 1 99 ? 5.960 5.771 2.131 1.00 94.19 99 LEU A CA 1
ATOM 781 C C . LEU A 1 99 ? 6.875 6.985 2.360 1.00 94.19 99 LEU A C 1
ATOM 783 O O . LEU A 1 99 ? 7.355 7.204 3.474 1.00 94.19 99 LEU A O 1
ATOM 787 N N . HIS A 1 100 ? 7.104 7.786 1.317 1.00 96.44 100 HIS A N 1
ATOM 788 C CA . HIS A 1 100 ? 7.884 9.013 1.424 1.00 96.44 100 HIS A CA 1
ATOM 789 C C . HIS A 1 100 ? 7.228 10.019 2.377 1.00 96.44 100 HIS A C 1
ATOM 791 O O . HIS A 1 100 ? 7.888 10.494 3.296 1.00 96.44 100 HIS A O 1
ATOM 797 N N . GLU A 1 101 ? 5.930 10.288 2.220 1.00 96.56 101 GLU A N 1
ATOM 798 C CA . GLU A 1 101 ? 5.183 11.204 3.096 1.00 96.56 101 GLU A CA 1
ATOM 799 C C . GLU A 1 101 ? 5.088 10.697 4.539 1.00 96.56 101 GLU A C 1
ATOM 801 O O . GLU A 1 101 ? 5.127 11.489 5.478 1.00 9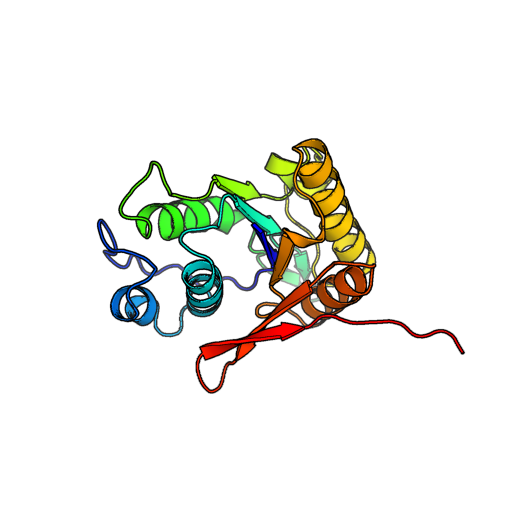6.56 101 GLU A O 1
ATOM 806 N N . LEU A 1 102 ? 4.969 9.380 4.730 1.00 95.75 102 LEU A N 1
ATOM 807 C CA . LEU A 1 102 ? 4.939 8.757 6.053 1.00 95.75 102 LEU A CA 1
ATOM 808 C C . LEU A 1 102 ? 6.286 8.890 6.784 1.00 95.75 102 LEU A C 1
ATOM 810 O O . LEU A 1 102 ? 6.329 9.188 7.974 1.00 95.75 102 LEU A O 1
ATOM 814 N N . THR A 1 103 ? 7.392 8.625 6.089 1.00 96.75 103 THR A N 1
ATOM 815 C CA . THR A 1 103 ? 8.718 8.492 6.720 1.00 96.75 103 THR A CA 1
ATOM 816 C C . THR A 1 103 ? 9.559 9.765 6.663 1.00 96.75 103 THR A C 1
ATOM 818 O O . THR A 1 103 ? 10.501 9.904 7.444 1.00 96.75 103 THR A O 1
ATOM 821 N N . GLY A 1 104 ? 9.275 10.662 5.716 1.00 97.00 104 GLY A N 1
ATOM 822 C CA . GLY A 1 104 ? 10.110 11.812 5.371 1.00 97.00 104 GLY A CA 1
ATOM 823 C C . GLY A 1 104 ? 11.440 11.451 4.695 1.00 97.00 104 GLY A C 1
ATOM 824 O O . GLY A 1 104 ? 12.265 12.336 4.475 1.00 97.00 104 GLY A O 1
ATO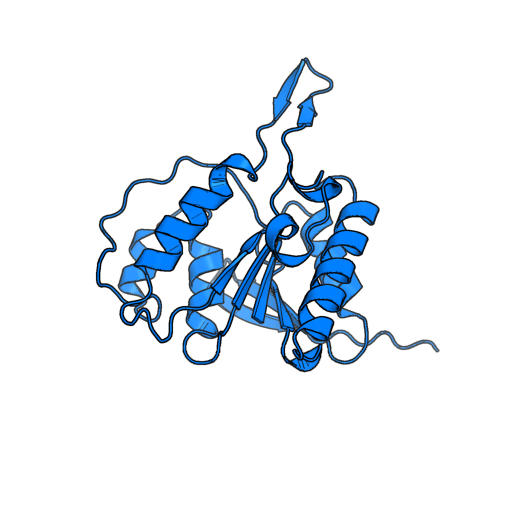M 825 N N . LYS A 1 105 ? 11.697 10.172 4.374 1.00 97.12 105 LYS A N 1
ATOM 826 C CA . LYS A 1 105 ? 12.987 9.721 3.823 1.00 97.12 105 LYS A CA 1
ATOM 827 C C . LYS A 1 105 ? 13.071 10.021 2.316 1.00 97.12 105 LYS A C 1
ATOM 829 O O . LYS A 1 105 ? 12.268 9.471 1.557 1.00 97.12 105 LYS A O 1
ATOM 834 N N . PRO A 1 106 ? 14.053 10.814 1.835 1.00 96.31 106 PRO A N 1
ATOM 835 C CA . PRO A 1 106 ? 14.186 11.144 0.408 1.00 96.31 106 PRO A CA 1
ATOM 836 C C . PRO A 1 106 ? 14.398 9.931 -0.503 1.00 96.31 106 PRO A C 1
ATOM 838 O O . PRO A 1 106 ? 14.004 9.962 -1.663 1.00 96.31 106 PRO A O 1
ATOM 841 N N . ALA A 1 107 ? 14.964 8.842 0.030 1.00 95.00 107 ALA A N 1
ATOM 842 C CA . ALA A 1 107 ? 15.184 7.596 -0.705 1.00 95.00 107 ALA A CA 1
ATOM 843 C C . ALA A 1 107 ? 13.893 6.971 -1.271 1.00 95.00 107 ALA A C 1
ATOM 845 O O . ALA A 1 107 ? 13.965 6.184 -2.207 1.00 95.00 107 ALA A O 1
ATOM 846 N N . TYR A 1 108 ? 12.723 7.333 -0.733 1.00 95.69 108 TYR A N 1
ATOM 847 C CA . TYR A 1 108 ? 11.425 6.831 -1.189 1.00 95.69 108 TYR A CA 1
ATOM 848 C C . TYR A 1 108 ? 10.674 7.788 -2.115 1.00 95.69 108 TYR A C 1
ATOM 850 O O . TYR A 1 108 ? 9.605 7.431 -2.606 1.00 95.69 108 TYR A O 1
ATOM 858 N N . ALA A 1 109 ? 11.213 8.983 -2.377 1.00 95.06 109 ALA A N 1
ATOM 859 C CA . ALA A 1 109 ? 10.525 10.021 -3.147 1.00 95.06 109 ALA A CA 1
ATOM 860 C C . ALA A 1 109 ? 10.222 9.610 -4.598 1.00 95.06 109 ALA A C 1
ATOM 862 O O . ALA A 1 109 ? 9.259 10.095 -5.178 1.00 95.06 109 ALA A O 1
ATOM 863 N N . ALA A 1 110 ? 11.025 8.709 -5.172 1.00 93.75 110 ALA A N 1
ATOM 864 C CA . ALA A 1 110 ? 10.848 8.200 -6.532 1.00 93.75 110 ALA A CA 1
ATOM 865 C C . ALA A 1 110 ? 10.220 6.793 -6.584 1.00 93.75 110 ALA A C 1
ATOM 867 O O . ALA A 1 110 ? 10.187 6.179 -7.649 1.00 93.75 110 ALA A O 1
ATOM 868 N N . GLY A 1 111 ? 9.750 6.262 -5.451 1.00 92.25 111 GLY A N 1
ATOM 869 C CA . GLY A 1 111 ? 9.333 4.867 -5.321 1.00 92.25 111 GLY A CA 1
ATOM 870 C C . GLY A 1 111 ? 10.508 3.896 -5.185 1.00 92.25 111 GLY A C 1
ATOM 871 O O . GLY A 1 111 ? 11.660 4.298 -5.026 1.00 92.25 111 GLY A O 1
ATOM 872 N N . ILE A 1 112 ? 10.204 2.599 -5.220 1.00 92.50 112 ILE A N 1
ATOM 873 C CA . ILE A 1 112 ? 11.159 1.514 -4.951 1.00 92.50 112 ILE A CA 1
ATOM 874 C C . ILE A 1 112 ? 11.287 0.603 -6.165 1.00 92.50 112 ILE A C 1
ATOM 876 O O . ILE A 1 112 ? 10.296 0.305 -6.829 1.00 92.50 112 ILE A O 1
ATOM 880 N N . ASP A 1 113 ? 12.496 0.126 -6.447 1.00 91.19 113 ASP A N 1
ATOM 881 C CA . ASP A 1 113 ? 12.681 -0.927 -7.441 1.00 91.19 113 ASP A CA 1
ATOM 882 C C . ASP A 1 113 ? 12.100 -2.239 -6.907 1.00 91.19 113 ASP A C 1
ATOM 884 O O . ASP A 1 113 ? 12.581 -2.804 -5.923 1.00 91.19 113 ASP A O 1
ATOM 888 N N . PHE A 1 114 ? 11.047 -2.723 -7.557 1.00 89.50 114 PHE A N 1
ATOM 889 C CA . PHE A 1 114 ? 10.348 -3.930 -7.139 1.00 89.50 114 PHE A CA 1
ATOM 890 C C . PHE A 1 114 ? 11.116 -5.217 -7.442 1.00 89.50 114 PHE A C 1
ATOM 892 O O . PHE A 1 114 ? 10.706 -6.268 -6.964 1.00 89.50 114 PHE A O 1
ATOM 899 N N . GLU A 1 115 ? 12.233 -5.169 -8.165 1.00 88.12 115 GLU A N 1
ATOM 900 C CA . GLU A 1 115 ? 13.154 -6.306 -8.284 1.00 88.12 115 GLU A CA 1
ATOM 901 C C . GLU A 1 115 ? 14.209 -6.320 -7.155 1.00 88.12 115 GLU A C 1
ATOM 903 O O . GLU A 1 115 ? 14.968 -7.280 -7.016 1.00 88.12 115 GLU A O 1
ATOM 908 N N . ASN A 1 116 ? 14.234 -5.301 -6.284 1.00 90.44 116 ASN A N 1
ATOM 909 C CA . ASN A 1 116 ? 15.128 -5.227 -5.129 1.00 90.44 116 ASN A CA 1
ATOM 910 C C . ASN A 1 116 ? 14.414 -5.653 -3.833 1.00 90.44 116 ASN A C 1
ATOM 912 O O . ASN A 1 116 ? 13.882 -4.833 -3.081 1.00 90.44 116 ASN A O 1
ATOM 916 N N . ALA A 1 117 ? 14.439 -6.957 -3.546 1.00 88.12 117 ALA A N 1
ATOM 917 C CA . ALA A 1 117 ? 13.798 -7.539 -2.363 1.00 88.12 117 ALA A CA 1
ATOM 918 C C . ALA A 1 117 ? 14.289 -6.929 -1.035 1.00 88.12 117 ALA A C 1
ATOM 920 O O . ALA A 1 117 ? 13.483 -6.676 -0.143 1.00 88.12 117 ALA A O 1
ATOM 921 N N . THR A 1 118 ? 15.588 -6.640 -0.907 1.00 90.12 118 THR A N 1
ATOM 922 C CA . THR A 1 118 ? 16.153 -6.025 0.305 1.00 90.12 118 THR A CA 1
ATOM 923 C C . THR A 1 118 ? 15.583 -4.627 0.538 1.00 90.12 118 THR A C 1
ATOM 925 O O . THR A 1 118 ? 15.189 -4.300 1.657 1.00 90.12 118 THR A O 1
ATOM 928 N N . ALA A 1 119 ? 15.487 -3.810 -0.515 1.00 92.12 119 ALA A N 1
ATOM 929 C CA . ALA A 1 119 ? 14.895 -2.478 -0.424 1.00 92.12 119 ALA A CA 1
ATOM 930 C C . ALA A 1 119 ? 13.402 -2.537 -0.069 1.00 92.12 119 ALA A C 1
ATOM 932 O O . ALA A 1 119 ? 12.934 -1.728 0.730 1.00 92.12 119 ALA A O 1
ATOM 933 N N . LEU A 1 120 ? 12.668 -3.513 -0.613 1.00 91.44 120 LEU A N 1
ATOM 934 C CA . LEU A 1 120 ? 11.259 -3.740 -0.284 1.00 91.44 120 LEU A CA 1
ATOM 935 C C . LEU A 1 120 ? 11.064 -4.138 1.182 1.00 91.44 120 LEU A C 1
ATOM 937 O O . LEU A 1 120 ? 10.221 -3.555 1.859 1.00 91.44 120 LEU A O 1
ATOM 941 N N . VAL A 1 121 ? 11.856 -5.082 1.696 1.00 91.06 121 VAL A N 1
ATOM 942 C CA . VAL A 1 121 ? 11.801 -5.484 3.112 1.00 91.06 121 VAL A CA 1
ATOM 943 C C . VAL A 1 121 ? 12.092 -4.289 4.018 1.00 91.06 121 VAL A C 1
ATOM 945 O O . VAL A 1 121 ? 11.329 -4.033 4.949 1.00 91.06 121 VAL A O 1
ATOM 948 N N . GLN A 1 122 ? 13.139 -3.513 3.714 1.00 93.81 122 GLN A N 1
ATOM 949 C CA . GLN A 1 122 ? 13.465 -2.311 4.483 1.00 93.81 122 GLN A CA 1
ATOM 950 C C . GLN A 1 122 ? 12.327 -1.287 4.447 1.00 93.81 122 GLN A C 1
ATOM 952 O O . GLN A 1 122 ? 12.021 -0.667 5.456 1.00 93.81 122 GLN A O 1
ATOM 957 N N . ALA A 1 123 ? 11.679 -1.113 3.300 1.00 93.88 123 ALA A N 1
ATOM 958 C CA . ALA A 1 123 ? 10.583 -0.170 3.139 1.00 93.88 123 ALA A CA 1
ATOM 959 C C . ALA A 1 123 ? 9.331 -0.543 3.931 1.00 93.88 123 ALA A C 1
ATOM 961 O O . ALA A 1 123 ? 8.714 0.324 4.547 1.00 93.88 123 ALA A O 1
ATOM 962 N N . VAL A 1 124 ? 8.969 -1.828 3.950 1.00 91.88 124 VAL A N 1
ATOM 963 C CA . VAL A 1 124 ? 7.866 -2.307 4.789 1.00 91.88 124 VAL A CA 1
ATOM 964 C C . VAL A 1 124 ? 8.236 -2.140 6.266 1.00 91.88 124 VAL A C 1
ATOM 966 O O . VAL A 1 124 ? 7.423 -1.632 7.033 1.00 91.88 124 VAL A O 1
ATOM 969 N N . HIS A 1 125 ? 9.469 -2.471 6.664 1.00 92.50 125 HIS A N 1
ATOM 970 C CA . HIS A 1 125 ? 9.952 -2.257 8.032 1.00 92.50 125 HIS A CA 1
ATOM 971 C C . HIS A 1 125 ? 9.888 -0.780 8.456 1.00 92.50 125 HIS A C 1
ATOM 973 O O . HIS A 1 125 ? 9.329 -0.457 9.501 1.00 92.50 125 HIS A O 1
ATOM 979 N N . ASP A 1 126 ? 10.387 0.128 7.618 1.00 94.75 126 ASP A N 1
ATOM 980 C CA . ASP A 1 126 ? 10.352 1.573 7.853 1.00 94.75 126 ASP A CA 1
ATOM 981 C C . ASP A 1 126 ? 8.921 2.110 7.969 1.00 94.75 126 ASP A C 1
ATOM 983 O O . ASP A 1 126 ? 8.667 3.045 8.736 1.00 94.75 126 ASP A O 1
ATOM 987 N N . ALA A 1 127 ? 7.977 1.521 7.229 1.00 93.81 127 ALA A N 1
ATOM 988 C CA . ALA A 1 127 ? 6.566 1.845 7.365 1.00 93.81 127 ALA A CA 1
ATOM 989 C C . ALA A 1 127 ? 6.044 1.451 8.753 1.00 93.81 127 ALA A C 1
ATOM 991 O O . ALA A 1 127 ? 5.446 2.288 9.427 1.00 93.81 127 ALA A O 1
ATOM 992 N N . TYR A 1 128 ? 6.319 0.224 9.215 1.00 92.00 128 TYR A N 1
ATOM 993 C CA . TYR A 1 128 ? 5.973 -0.206 10.576 1.00 92.00 128 TYR A CA 1
ATOM 994 C C . TYR A 1 128 ? 6.585 0.725 11.628 1.00 92.00 128 TYR A C 1
ATOM 996 O O . TYR A 1 128 ? 5.866 1.228 12.485 1.00 92.00 128 TYR A O 1
ATOM 1004 N N . GLU A 1 129 ? 7.879 1.044 11.540 1.00 93.75 129 GLU A N 1
ATOM 1005 C CA . GLU A 1 129 ? 8.531 1.952 12.492 1.00 93.75 129 GLU A CA 1
ATOM 1006 C C . GLU A 1 129 ? 7.901 3.350 12.516 1.00 93.75 129 GLU A C 1
ATOM 1008 O O . GLU A 1 129 ? 7.715 3.942 13.582 1.00 93.75 129 GLU A O 1
ATOM 1013 N N . ALA A 1 130 ? 7.578 3.914 11.351 1.00 95.19 130 ALA A N 1
ATOM 1014 C CA . ALA A 1 130 ? 6.937 5.221 11.271 1.00 95.19 130 ALA A CA 1
ATOM 1015 C C . ALA A 1 130 ? 5.525 5.204 11.874 1.00 95.19 130 ALA A C 1
ATOM 1017 O O . ALA A 1 130 ? 5.186 6.093 12.651 1.00 95.19 130 ALA A O 1
ATOM 1018 N N . LEU A 1 131 ? 4.737 4.167 11.594 1.00 91.31 131 LEU A N 1
ATOM 1019 C CA . LEU A 1 131 ? 3.387 4.008 12.137 1.00 91.31 131 LEU A CA 1
ATOM 1020 C C . LEU A 1 131 ? 3.393 3.735 13.643 1.00 91.31 131 LEU A C 1
ATOM 1022 O O . LEU A 1 131 ? 2.557 4.272 14.372 1.00 91.31 131 LEU A O 1
ATOM 1026 N N . ASN A 1 132 ? 4.374 2.977 14.126 1.00 91.62 132 ASN A N 1
ATOM 1027 C CA . ASN A 1 132 ? 4.563 2.718 15.547 1.00 91.62 132 ASN A CA 1
ATOM 1028 C C . ASN A 1 132 ? 4.922 3.995 16.310 1.00 91.62 132 ASN A C 1
ATOM 1030 O O . ASN A 1 132 ? 4.401 4.230 17.401 1.00 91.62 132 ASN A O 1
ATOM 1034 N N . ARG A 1 133 ? 5.736 4.880 15.717 1.00 94.75 133 ARG A N 1
ATOM 1035 C CA . ARG A 1 133 ? 6.002 6.219 16.277 1.00 94.75 133 ARG A CA 1
ATOM 1036 C C . ARG A 1 133 ? 4.749 7.097 16.354 1.00 94.75 133 ARG A C 1
ATOM 1038 O O . ARG A 1 133 ? 4.692 7.979 17.205 1.00 94.75 133 ARG A O 1
ATOM 1045 N N . GLU A 1 134 ? 3.742 6.839 15.524 1.00 92.06 134 GLU A N 1
ATOM 1046 C CA . GLU A 1 134 ? 2.423 7.485 15.592 1.00 92.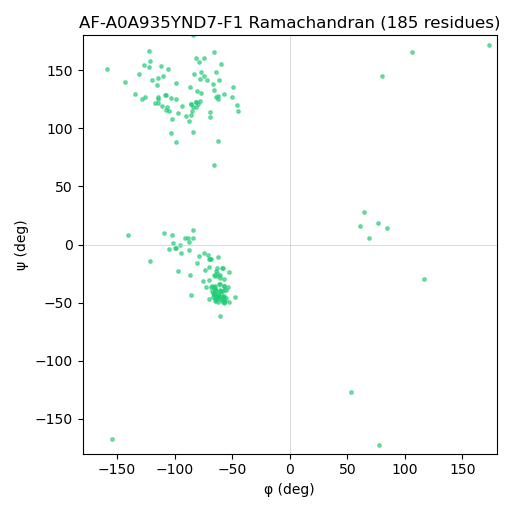06 134 GLU A CA 1
ATOM 1047 C C . GLU A 1 134 ? 1.426 6.762 16.521 1.00 92.06 134 GLU A C 1
ATOM 1049 O O . GLU A 1 134 ? 0.256 7.147 16.607 1.00 92.06 134 GLU A O 1
ATOM 1054 N N . GLY A 1 135 ? 1.873 5.729 17.244 1.00 88.38 135 GLY A N 1
ATOM 1055 C CA . GLY A 1 135 ? 1.079 5.005 18.237 1.00 88.38 135 GLY A CA 1
ATOM 1056 C C . GLY A 1 135 ? 0.195 3.890 17.671 1.00 88.38 135 GLY A C 1
ATOM 1057 O O . GLY A 1 135 ? -0.704 3.415 18.368 1.00 88.38 135 GLY A O 1
ATOM 1058 N N . LEU A 1 136 ? 0.404 3.467 16.421 1.00 86.69 136 LEU A N 1
ATOM 1059 C CA . LEU A 1 136 ? -0.168 2.213 15.925 1.00 86.69 136 LEU A CA 1
ATOM 1060 C C . LEU A 1 136 ? 0.653 1.032 16.459 1.00 86.69 136 LEU A C 1
ATOM 1062 O O . LEU A 1 136 ? 1.841 1.156 16.710 1.00 86.69 136 LEU A O 1
ATOM 1066 N N . HIS A 1 137 ? 0.004 -0.108 16.674 1.00 85.75 137 HIS A N 1
ATOM 1067 C CA . HIS A 1 137 ? 0.693 -1.341 17.056 1.00 85.75 137 HIS A CA 1
ATOM 1068 C C . HIS A 1 137 ? 0.719 -2.274 15.850 1.00 85.75 137 HIS A C 1
ATOM 1070 O O . HIS A 1 137 ? -0.230 -2.249 15.065 1.00 85.75 137 HIS A O 1
ATOM 1076 N N . ASP A 1 138 ? 1.731 -3.136 15.759 1.00 85.88 138 ASP A N 1
ATOM 1077 C CA . ASP A 1 138 ? 1.913 -4.108 14.673 1.00 85.88 138 ASP A CA 1
ATOM 1078 C C . ASP A 1 138 ? 0.630 -4.897 14.363 1.00 85.88 138 ASP A C 1
ATOM 1080 O O . ASP A 1 138 ? 0.203 -4.927 13.214 1.00 85.88 138 ASP A O 1
ATOM 1084 N N . ARG A 1 139 ? -0.077 -5.379 15.398 1.00 83.00 139 ARG A N 1
ATOM 1085 C CA . ARG A 1 139 ? -1.363 -6.102 15.276 1.00 83.00 139 ARG A CA 1
ATOM 1086 C C . ARG A 1 139 ? -2.519 -5.301 14.657 1.00 83.00 139 ARG A C 1
ATOM 1088 O O . ARG A 1 139 ? -3.596 -5.835 14.429 1.00 83.00 139 ARG A O 1
ATOM 1095 N N . HIS A 1 140 ? -2.362 -3.990 14.488 1.00 84.44 140 HIS A N 1
ATOM 1096 C CA . HIS A 1 140 ? -3.346 -3.107 13.851 1.00 84.44 140 HIS A CA 1
ATOM 1097 C C . HIS A 1 140 ? -2.959 -2.764 12.396 1.00 84.44 140 HIS A C 1
ATOM 1099 O O . HIS A 1 140 ? -3.650 -1.973 11.731 1.00 84.44 140 HIS A O 1
ATOM 1105 N N . ILE A 1 141 ? -1.844 -3.313 11.908 1.00 88.25 141 ILE A N 1
ATOM 1106 C CA . ILE A 1 141 ? -1.260 -3.075 10.591 1.00 88.25 141 ILE A CA 1
ATOM 1107 C C . ILE A 1 141 ? -1.267 -4.394 9.817 1.00 88.25 141 ILE A C 1
ATOM 1109 O O . ILE A 1 141 ? -0.655 -5.369 10.240 1.00 88.25 141 ILE A O 1
ATOM 1113 N N . ILE A 1 142 ? -1.924 -4.392 8.658 1.00 89.56 142 ILE A N 1
ATOM 1114 C CA . ILE A 1 142 ? -1.952 -5.527 7.738 1.00 89.56 142 ILE A CA 1
ATOM 1115 C C . ILE A 1 142 ? -1.257 -5.152 6.428 1.00 89.56 142 ILE A C 1
ATOM 1117 O O . ILE A 1 142 ? -1.436 -4.043 5.911 1.00 89.56 142 ILE A O 1
ATOM 1121 N N . VAL A 1 143 ? -0.447 -6.060 5.889 1.00 90.06 143 VAL A N 1
ATOM 1122 C CA . VAL A 1 143 ? 0.210 -5.881 4.585 1.00 90.06 143 VAL A CA 1
ATOM 1123 C C . VAL A 1 143 ? -0.634 -6.521 3.493 1.00 90.06 143 VAL A C 1
ATOM 1125 O O . VAL A 1 143 ? -0.846 -7.728 3.505 1.00 90.06 143 VAL A O 1
ATOM 1128 N N . ASP A 1 144 ? -1.104 -5.743 2.523 1.00 89.06 144 ASP A N 1
ATOM 1129 C CA . ASP A 1 144 ? -1.740 -6.299 1.332 1.00 89.06 144 ASP A CA 1
ATOM 1130 C C . ASP A 1 144 ? -0.674 -6.739 0.323 1.00 89.06 144 ASP A C 1
ATOM 1132 O O . ASP A 1 144 ? 0.124 -5.935 -0.164 1.00 89.06 144 ASP A O 1
ATOM 1136 N N . ILE A 1 145 ? -0.667 -8.042 0.038 1.00 85.94 145 ILE A N 1
ATOM 1137 C CA . ILE A 1 145 ? 0.254 -8.706 -0.894 1.00 85.94 145 ILE A CA 1
ATOM 1138 C C . ILE A 1 145 ? -0.451 -9.158 -2.182 1.00 85.94 145 ILE A C 1
ATOM 1140 O O . ILE A 1 145 ? 0.115 -9.912 -2.978 1.00 85.94 145 ILE A O 1
ATOM 1144 N N . THR A 1 146 ? -1.702 -8.728 -2.367 1.00 79.44 146 THR A N 1
ATOM 1145 C CA . THR A 1 146 ? -2.586 -9.100 -3.478 1.00 79.44 146 THR A CA 1
ATOM 1146 C C . THR A 1 146 ? -2.037 -8.640 -4.808 1.00 79.44 146 THR A C 1
ATOM 1148 O O . THR A 1 146 ? -2.055 -9.357 -5.811 1.00 79.44 146 THR A O 1
ATOM 1151 N N . GLY A 1 147 ? -1.575 -7.400 -4.802 1.00 67.50 147 GLY A N 1
ATOM 1152 C CA . GLY A 1 147 ? -0.881 -6.818 -5.906 1.00 67.50 147 GLY A CA 1
ATOM 1153 C C . GLY A 1 147 ? 0.607 -7.135 -5.808 1.00 67.50 147 GLY A C 1
ATOM 1154 O O . GLY A 1 147 ? 1.235 -6.895 -4.786 1.00 67.50 147 GLY A O 1
ATOM 1155 N N . GLY A 1 148 ? 1.227 -7.517 -6.920 1.00 68.44 148 GLY A N 1
ATOM 1156 C CA . GLY A 1 148 ? 2.653 -7.249 -7.082 1.00 68.44 148 GLY A CA 1
ATOM 1157 C C . GLY A 1 148 ? 3.244 -7.893 -8.316 1.00 68.44 148 GLY A C 1
ATOM 1158 O O . GLY A 1 148 ? 2.642 -8.752 -8.957 1.00 68.44 148 GLY A O 1
ATOM 1159 N N . GLN A 1 149 ? 4.490 -7.532 -8.600 1.00 71.00 149 GLN A N 1
ATOM 1160 C CA . GLN A 1 149 ? 5.407 -8.575 -9.042 1.00 71.00 149 GLN A CA 1
ATOM 1161 C C . GLN A 1 149 ? 5.633 -9.549 -7.873 1.00 71.00 149 GLN A C 1
ATOM 1163 O O . GLN A 1 149 ? 5.324 -9.242 -6.722 1.00 71.00 149 GLN A O 1
ATOM 1168 N N . LYS A 1 150 ? 6.199 -10.725 -8.148 1.00 81.31 150 LYS A N 1
ATOM 1169 C CA . LYS A 1 150 ? 6.486 -11.716 -7.100 1.00 81.31 150 LYS A CA 1
ATOM 1170 C C . LYS A 1 150 ? 7.358 -11.174 -5.948 1.00 81.31 150 LYS A C 1
ATOM 1172 O O . LYS A 1 150 ? 7.062 -11.535 -4.811 1.00 81.31 150 LYS A O 1
ATOM 1177 N N . PRO A 1 151 ? 8.390 -10.330 -6.175 1.00 83.88 151 PRO A N 1
ATOM 1178 C CA . PRO A 1 151 ? 9.244 -9.895 -5.071 1.00 83.88 151 PRO A CA 1
ATOM 1179 C C . PRO A 1 151 ? 8.533 -9.027 -4.015 1.00 83.88 151 PRO A C 1
ATOM 1181 O O . PRO A 1 151 ? 8.726 -9.322 -2.838 1.00 83.88 151 PRO A O 1
ATOM 1184 N N . PRO A 1 152 ? 7.665 -8.047 -4.356 1.00 83.50 152 PRO A N 1
ATOM 1185 C CA . PRO A 1 152 ? 6.809 -7.379 -3.372 1.00 83.50 152 PRO A CA 1
ATOM 1186 C C . PRO A 1 152 ? 5.986 -8.348 -2.521 1.00 83.50 152 PRO A C 1
ATOM 1188 O O . PRO A 1 152 ? 6.055 -8.283 -1.298 1.00 83.50 152 PRO A O 1
ATOM 1191 N N . THR A 1 153 ? 5.286 -9.307 -3.134 1.00 84.69 153 THR A N 1
ATOM 1192 C CA . THR A 1 153 ? 4.503 -10.316 -2.398 1.00 84.69 153 THR A CA 1
ATOM 1193 C C . THR A 1 153 ? 5.369 -11.077 -1.389 1.00 84.69 153 THR A C 1
ATOM 1195 O O . THR A 1 153 ? 4.980 -11.226 -0.232 1.00 84.69 153 THR A O 1
ATOM 1198 N N . VAL A 1 154 ? 6.565 -11.518 -1.799 1.00 85.44 154 VAL A N 1
ATOM 1199 C CA . VAL A 1 154 ? 7.512 -12.219 -0.915 1.00 85.44 154 VAL A CA 1
ATOM 1200 C C . VAL A 1 154 ? 8.014 -11.303 0.199 1.00 85.44 154 VAL A C 1
ATOM 1202 O O . VAL A 1 154 ? 8.002 -11.710 1.354 1.00 85.44 154 VAL A O 1
ATOM 1205 N N . ALA A 1 155 ? 8.413 -10.068 -0.111 1.00 85.81 155 ALA A N 1
ATOM 1206 C CA . ALA A 1 155 ? 8.898 -9.114 0.883 1.00 85.81 155 ALA A CA 1
ATOM 1207 C C . ALA A 1 155 ? 7.826 -8.790 1.937 1.00 85.81 155 ALA A C 1
ATOM 1209 O O . ALA A 1 155 ? 8.117 -8.803 3.132 1.00 85.81 155 ALA A O 1
ATOM 1210 N N . GLY A 1 156 ? 6.579 -8.566 1.510 1.00 84.00 156 GLY A N 1
ATOM 1211 C CA . GLY A 1 156 ? 5.449 -8.346 2.412 1.00 84.00 156 GLY A CA 1
ATOM 1212 C C . GLY A 1 156 ? 5.176 -9.548 3.314 1.00 84.00 156 GLY A C 1
ATOM 1213 O O . GLY A 1 156 ? 5.057 -9.387 4.526 1.00 84.00 156 GLY A O 1
ATOM 1214 N N . ALA A 1 157 ? 5.156 -10.758 2.745 1.00 84.88 157 ALA A N 1
ATOM 1215 C CA . ALA A 1 157 ? 4.984 -11.990 3.514 1.00 84.88 157 ALA A CA 1
ATOM 1216 C C . ALA A 1 157 ? 6.147 -12.240 4.492 1.00 84.88 157 ALA A C 1
ATOM 1218 O O . ALA A 1 157 ? 5.914 -12.636 5.628 1.00 84.88 157 ALA A O 1
ATOM 1219 N N . MET A 1 158 ? 7.391 -11.962 4.087 1.00 85.06 158 MET A N 1
ATOM 1220 C CA . MET A 1 158 ? 8.567 -12.105 4.951 1.00 85.06 158 MET A CA 1
ATOM 1221 C C . MET A 1 158 ? 8.509 -11.180 6.163 1.00 85.06 158 MET A C 1
ATOM 1223 O O . MET A 1 158 ? 8.840 -11.599 7.267 1.00 85.06 158 MET A O 1
ATOM 1227 N N . VAL A 1 159 ? 8.086 -9.928 5.985 1.00 83.25 159 VAL A N 1
ATOM 1228 C CA . VAL A 1 159 ? 7.960 -8.993 7.111 1.00 83.25 159 VAL A CA 1
ATOM 1229 C C . VAL A 1 159 ? 6.798 -9.379 8.030 1.00 83.25 159 VAL A C 1
ATOM 1231 O O . VAL A 1 159 ? 6.906 -9.184 9.242 1.00 83.25 159 VAL A O 1
ATOM 1234 N N . ALA A 1 160 ? 5.741 -9.988 7.481 1.00 81.19 160 ALA A N 1
ATOM 1235 C CA . ALA A 1 160 ? 4.629 -10.539 8.252 1.00 81.19 160 ALA A CA 1
ATOM 1236 C C . ALA A 1 160 ? 5.001 -11.777 9.097 1.00 81.19 160 ALA A C 1
ATOM 1238 O O . ALA A 1 160 ? 4.246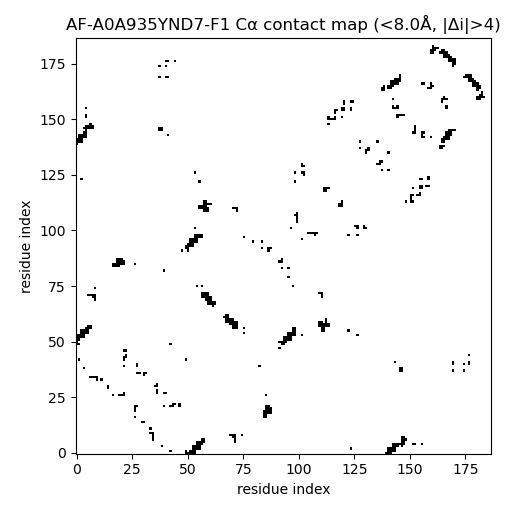 -12.125 9.988 1.00 81.19 160 ALA A O 1
ATOM 1239 N N . LEU A 1 161 ? 6.171 -12.403 8.895 1.00 80.06 161 LEU A N 1
ATOM 1240 C CA . LEU A 1 161 ? 6.669 -13.478 9.778 1.00 80.06 161 LEU A CA 1
ATOM 1241 C C . LEU A 1 161 ? 7.092 -12.985 11.172 1.00 80.06 161 LEU A C 1
ATOM 1243 O O . LEU A 1 161 ? 7.375 -13.801 12.048 1.00 80.06 161 LEU A O 1
ATOM 1247 N N . SER A 1 162 ? 7.226 -11.670 11.373 1.00 77.75 162 SER A N 1
ATOM 1248 C CA . SER A 1 162 ? 7.523 -11.126 12.704 1.00 77.75 162 SER A CA 1
ATOM 1249 C C . SER A 1 162 ? 6.274 -11.195 13.585 1.00 77.75 162 SER A C 1
ATOM 1251 O O . SER A 1 162 ? 5.170 -10.996 13.087 1.00 77.75 162 SER A O 1
ATOM 1253 N N . GLU A 1 163 ? 6.444 -11.435 14.889 1.00 71.44 163 GLU A N 1
ATOM 1254 C CA . GLU A 1 163 ? 5.321 -11.632 15.816 1.00 71.44 163 GLU A CA 1
ATOM 1255 C C . GLU A 1 163 ? 4.241 -10.539 15.707 1.00 71.44 163 GLU A C 1
ATOM 1257 O O . GLU A 1 163 ? 4.541 -9.343 15.714 1.00 71.44 163 GLU A O 1
ATOM 1262 N N . ASN A 1 164 ? 2.972 -10.962 15.706 1.00 79.50 164 ASN A N 1
ATOM 1263 C CA . ASN A 1 164 ? 1.783 -10.100 15.674 1.00 79.50 164 ASN A CA 1
ATOM 1264 C C . ASN A 1 164 ? 1.615 -9.263 14.394 1.00 79.50 164 ASN A C 1
ATOM 1266 O O . ASN A 1 164 ? 1.021 -8.181 14.449 1.00 79.50 164 ASN A O 1
ATOM 1270 N N . ARG A 1 165 ? 2.128 -9.731 13.254 1.00 85.81 165 ARG A N 1
ATOM 1271 C CA . ARG A 1 165 ? 1.891 -9.114 11.946 1.00 85.81 165 ARG A CA 1
ATOM 1272 C C . ARG A 1 165 ? 1.099 -10.051 11.055 1.00 85.81 165 ARG A C 1
ATOM 1274 O O . ARG A 1 165 ? 1.315 -11.253 11.045 1.00 85.81 165 ARG A O 1
ATOM 1281 N N . GLU A 1 166 ? 0.217 -9.464 10.264 1.00 86.19 166 GLU A N 1
ATOM 1282 C CA . GLU A 1 166 ? -0.603 -10.195 9.308 1.00 86.19 166 GLU A CA 1
ATOM 1283 C C . GLU A 1 166 ? -0.360 -9.654 7.901 1.00 86.19 166 GLU A C 1
ATOM 1285 O O . GLU A 1 166 ? -0.057 -8.469 7.696 1.00 86.19 166 GLU A O 1
ATOM 1290 N N . CYS A 1 167 ? -0.555 -10.511 6.905 1.00 88.56 167 CYS A N 1
ATOM 1291 C CA . CYS A 1 167 ? -0.743 -10.072 5.533 1.00 88.56 167 CYS A CA 1
ATOM 1292 C C . CYS A 1 167 ? -2.089 -10.551 4.990 1.00 88.56 167 CYS A C 1
ATOM 1294 O O . CYS A 1 167 ? -2.686 -11.503 5.489 1.00 88.56 167 CYS A O 1
ATOM 1296 N N . GLN A 1 168 ? -2.581 -9.877 3.958 1.00 89.69 168 GLN A N 1
ATOM 1297 C CA . GLN A 1 168 ? -3.808 -10.250 3.273 1.00 89.69 168 GLN A CA 1
ATOM 1298 C C . GLN A 1 168 ? -3.607 -10.407 1.772 1.00 89.69 168 GLN A C 1
ATOM 1300 O O . GLN A 1 168 ? -2.754 -9.765 1.157 1.00 89.69 168 GLN A O 1
ATOM 1305 N N . TYR A 1 169 ? -4.472 -11.220 1.185 1.00 89.81 169 TYR A N 1
ATOM 1306 C CA . TYR A 1 169 ? -4.580 -11.453 -0.241 1.00 89.81 169 TYR A CA 1
ATOM 1307 C C . TYR A 1 169 ? -6.052 -11.406 -0.657 1.00 89.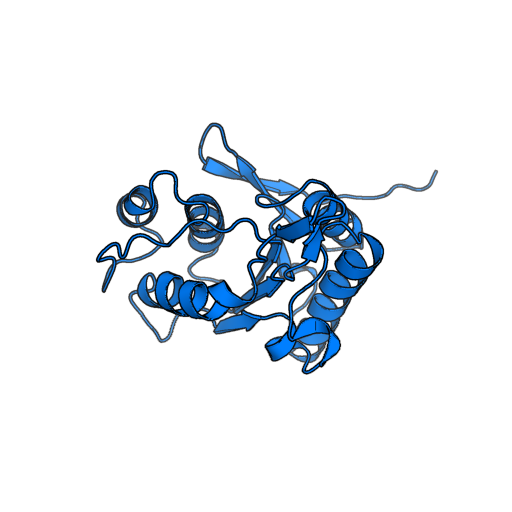81 169 TYR A C 1
ATOM 1309 O O . TYR A 1 169 ? -6.885 -12.101 -0.075 1.00 89.81 169 TYR A O 1
ATOM 1317 N N . VAL A 1 170 ? -6.392 -10.628 -1.681 1.00 88.12 170 VAL A N 1
ATOM 1318 C CA . VAL A 1 170 ? -7.706 -10.695 -2.327 1.00 88.12 170 VAL A CA 1
ATOM 1319 C C . VAL A 1 170 ? -7.664 -11.785 -3.398 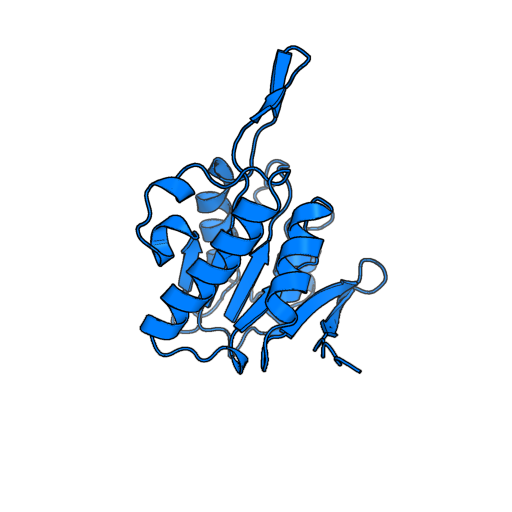1.00 88.12 170 VAL A C 1
ATOM 1321 O O . VAL A 1 170 ? -6.879 -11.738 -4.343 1.00 88.12 170 VAL A O 1
ATOM 1324 N N . SER A 1 171 ? -8.532 -12.780 -3.260 1.00 85.31 171 SER A N 1
ATOM 1325 C CA . SER A 1 171 ? -8.666 -13.891 -4.199 1.00 85.31 171 SER A CA 1
ATOM 1326 C C . SER A 1 171 ? -9.084 -13.416 -5.590 1.00 85.31 171 SER A C 1
ATOM 1328 O O . SER A 1 171 ? -10.132 -12.795 -5.759 1.00 85.31 171 SER A O 1
ATOM 1330 N N . MET A 1 172 ? -8.310 -13.781 -6.618 1.00 81.69 172 MET A N 1
ATOM 1331 C CA . MET A 1 172 ? -8.686 -13.527 -8.017 1.00 81.69 172 MET A CA 1
ATOM 1332 C C . MET A 1 172 ? -9.880 -14.375 -8.492 1.00 81.69 172 MET A C 1
ATOM 1334 O O . MET A 1 172 ? -10.433 -14.099 -9.554 1.00 81.69 172 MET A O 1
ATOM 1338 N N . HIS A 1 173 ? -10.283 -15.402 -7.736 1.00 83.94 173 HIS A N 1
ATOM 1339 C CA . HIS A 1 173 ? -11.383 -16.292 -8.114 1.00 83.94 173 HIS A CA 1
ATOM 1340 C C . HIS A 1 173 ? -12.749 -15.750 -7.693 1.00 83.94 173 HIS A C 1
ATOM 1342 O O . HIS A 1 173 ? -13.709 -15.822 -8.456 1.00 83.94 173 HIS A O 1
ATOM 1348 N N . ASP A 1 174 ? -12.839 -15.235 -6.469 1.00 85.94 174 ASP A N 1
ATOM 1349 C CA . ASP A 1 174 ? -14.109 -14.897 -5.820 1.00 85.94 174 ASP A CA 1
ATOM 1350 C C . ASP A 1 174 ? -14.066 -13.588 -5.019 1.00 85.94 174 ASP A C 1
ATOM 1352 O O . ASP A 1 174 ? -15.039 -13.256 -4.344 1.00 85.94 174 ASP A O 1
ATOM 1356 N N . MET A 1 175 ? -12.973 -12.821 -5.118 1.00 85.88 175 MET A N 1
ATOM 1357 C CA . MET A 1 175 ? -12.776 -11.526 -4.450 1.00 85.88 175 MET A CA 1
ATOM 1358 C C . MET A 1 175 ? -12.818 -11.595 -2.917 1.00 85.88 175 MET A C 1
ATOM 1360 O O . MET A 1 175 ? -12.943 -10.570 -2.249 1.00 85.88 175 MET A O 1
ATOM 1364 N N . ARG A 1 176 ? -12.703 -12.793 -2.330 1.00 87.75 176 ARG A N 1
ATOM 1365 C CA . ARG A 1 176 ? -12.609 -12.947 -0.876 1.00 87.75 176 ARG A CA 1
ATOM 1366 C C . ARG A 1 176 ? -11.259 -12.465 -0.365 1.00 87.75 176 ARG A C 1
ATOM 1368 O O . ARG A 1 176 ? -10.231 -12.727 -0.985 1.00 87.75 176 ARG A O 1
ATOM 1375 N N . ILE A 1 177 ? -11.277 -11.815 0.795 1.00 86.56 177 ILE A N 1
ATOM 1376 C CA . ILE A 1 177 ? -10.066 -11.462 1.536 1.00 86.56 177 ILE A CA 1
ATOM 1377 C C . ILE A 1 177 ? -9.609 -12.689 2.319 1.00 86.56 177 ILE A C 1
ATOM 1379 O O . ILE A 1 177 ? -10.370 -13.243 3.112 1.00 86.56 177 ILE A O 1
ATOM 1383 N N . LEU A 1 178 ? -8.376 -13.114 2.080 1.00 86.19 178 LEU A N 1
ATOM 1384 C CA . LEU A 1 178 ? -7.689 -14.153 2.832 1.00 86.19 178 LEU A CA 1
ATOM 1385 C C . LEU A 1 178 ? -6.637 -13.462 3.696 1.00 86.19 178 LEU A C 1
ATOM 1387 O O . LEU A 1 178 ? -5.756 -12.802 3.153 1.00 86.19 178 LEU A O 1
ATOM 1391 N N . ALA A 1 179 ? -6.752 -13.584 5.016 1.00 84.94 179 ALA A N 1
ATOM 1392 C CA . ALA A 1 179 ? -5.753 -13.095 5.960 1.00 84.94 179 ALA A CA 1
ATOM 1393 C C . ALA A 1 179 ? -4.849 -14.253 6.395 1.00 84.94 179 ALA A C 1
ATOM 1395 O O . ALA A 1 179 ? -5.331 -15.365 6.629 1.00 84.94 179 ALA A O 1
ATOM 1396 N N . TYR A 1 180 ? -3.551 -13.987 6.488 1.00 82.44 180 TYR A N 1
ATOM 1397 C CA . TYR A 1 180 ? -2.534 -14.945 6.892 1.00 82.44 180 TYR A CA 1
ATOM 1398 C C . TYR A 1 180 ? -1.729 -14.378 8.059 1.00 82.44 180 TYR A C 1
ATOM 1400 O O . TYR A 1 180 ? -1.173 -13.282 7.968 1.00 82.44 180 TYR A O 1
ATOM 1408 N N . ASP A 1 181 ? -1.656 -15.169 9.123 1.00 80.56 181 ASP A N 1
ATOM 1409 C CA . ASP A 1 181 ? -0.731 -15.007 10.240 1.00 80.56 181 ASP A CA 1
ATOM 1410 C C . ASP A 1 181 ? 0.314 -16.122 10.117 1.00 80.56 181 ASP A C 1
ATOM 1412 O O . ASP A 1 181 ? -0.027 -17.312 10.118 1.00 80.56 181 ASP A O 1
ATOM 1416 N N . PHE A 1 182 ? 1.573 -15.746 9.894 1.00 77.38 182 PHE A N 1
ATOM 1417 C CA . PHE A 1 182 ? 2.650 -16.705 9.684 1.00 77.38 182 PHE A CA 1
ATOM 1418 C C . PHE A 1 182 ? 3.505 -16.830 10.940 1.00 77.38 182 PHE A C 1
ATOM 1420 O O . PHE A 1 182 ? 4.096 -15.862 11.406 1.00 77.38 182 PHE A O 1
ATOM 1427 N N . ILE A 1 183 ? 3.672 -18.063 11.419 1.00 72.44 183 ILE A N 1
ATOM 1428 C CA . ILE A 1 183 ? 4.528 -18.369 12.566 1.00 72.44 183 ILE A CA 1
ATOM 1429 C C . ILE A 1 183 ? 5.748 -19.146 12.070 1.00 72.44 183 ILE A C 1
ATOM 1431 O O . ILE A 1 183 ? 5.616 -20.245 11.526 1.00 72.44 183 ILE A O 1
ATOM 1435 N N . TYR A 1 184 ? 6.945 -18.590 12.265 1.00 70.75 184 TYR A N 1
ATOM 1436 C CA . TYR A 1 184 ? 8.193 -19.311 12.023 1.00 70.75 184 TYR A CA 1
ATOM 1437 C C . TYR A 1 184 ? 8.581 -20.119 13.266 1.00 70.75 184 TYR A C 1
ATOM 1439 O O . TYR A 1 184 ? 8.935 -19.554 14.299 1.00 70.75 184 TYR A O 1
ATOM 1447 N N . ILE A 1 185 ? 8.507 -21.447 13.169 1.00 72.19 185 ILE A N 1
ATOM 1448 C CA . ILE A 1 185 ? 8.874 -22.362 14.256 1.00 72.19 185 ILE A CA 1
ATOM 1449 C C . ILE A 1 185 ? 10.311 -22.838 14.022 1.00 72.19 185 ILE A C 1
ATOM 1451 O O . ILE A 1 185 ? 10.579 -23.551 13.054 1.00 72.19 185 ILE A O 1
ATOM 1455 N N . VAL A 1 186 ? 11.234 -22.443 14.902 1.00 71.06 186 VAL A N 1
ATOM 1456 C CA . VAL A 1 186 ? 12.590 -23.012 14.952 1.00 71.06 186 VAL A CA 1
ATOM 1457 C C . VAL A 1 186 ? 12.531 -24.285 15.790 1.00 71.06 186 VAL A C 1
ATOM 1459 O O . VAL A 1 186 ? 12.170 -24.219 16.965 1.00 71.06 186 VAL A O 1
ATOM 1462 N N . ASN A 1 187 ? 12.864 -25.422 15.177 1.00 54.25 187 ASN A N 1
ATOM 1463 C CA . ASN A 1 187 ? 13.074 -26.693 15.878 1.00 54.25 187 ASN A CA 1
ATOM 1464 C C . ASN A 1 187 ? 14.497 -26.791 16.428 1.00 54.25 187 ASN A C 1
ATOM 1466 O O . ASN A 1 187 ? 15.428 -26.383 15.695 1.00 54.25 187 ASN A O 1
#

Foldseek 3Di:
DEEDPDDDDDDDDPDVLALAALLDVVSLCSCPPPSCSLVSLVCNVCQPPAQAYEYQKAAWDADPVGDIDHICLVVQVVVCVSQCRNHNDNVRRHYYYYLCRLQVDPVRNRGHHLVDLVRLLVSVVSNQVSVVVVVDDQLNYEYELQHDDPSNNVSRVVNLQPPNHKYWHQDPPPRDIDIDRHHDDDD